Protein AF-A0A1D6G423-F1 (afdb_monomer_lite)

Structure (mmCIF, N/CA/C/O backbone):
data_AF-A0A1D6G423-F1
#
_entry.id   AF-A0A1D6G423-F1
#
loop_
_atom_site.group_PDB
_atom_site.id
_atom_site.type_symbol
_atom_site.label_atom_id
_atom_site.label_alt_id
_atom_site.label_comp_id
_atom_site.label_asym_id
_atom_site.label_entity_id
_atom_site.label_seq_id
_atom_site.pdbx_PDB_ins_code
_atom_site.Cartn_x
_atom_site.Cartn_y
_atom_site.Cartn_z
_atom_site.occupancy
_atom_site.B_iso_or_equiv
_atom_site.auth_seq_id
_atom_site.auth_comp_id
_atom_site.auth_asym_id
_atom_site.auth_atom_id
_atom_site.pdbx_PDB_model_num
ATOM 1 N N . MET A 1 1 ? -40.680 -88.654 9.480 1.00 31.78 1 MET A N 1
ATOM 2 C CA . MET A 1 1 ? -39.206 -88.644 9.411 1.00 31.78 1 MET A CA 1
ATOM 3 C C . MET A 1 1 ? -38.804 -87.641 8.344 1.00 31.78 1 MET A C 1
ATOM 5 O O . MET A 1 1 ? -39.038 -87.938 7.186 1.00 31.78 1 MET A O 1
ATOM 9 N N . TRP A 1 2 ? -38.294 -86.439 8.571 1.00 27.86 2 TRP A N 1
ATOM 10 C CA . TRP A 1 2 ? -38.033 -85.529 9.701 1.00 27.86 2 TRP A CA 1
ATOM 11 C C . TRP A 1 2 ? -37.819 -84.170 8.971 1.00 27.86 2 TRP A C 1
ATOM 13 O O . TRP A 1 2 ? -37.124 -84.180 7.962 1.00 27.86 2 TRP A O 1
ATOM 23 N N . GLY A 1 3 ? -38.377 -83.000 9.284 1.00 31.92 3 GLY A N 1
ATOM 24 C CA . GLY A 1 3 ? -39.240 -82.530 10.365 1.00 31.92 3 GLY A CA 1
ATOM 25 C C . GLY A 1 3 ? -40.258 -81.470 9.880 1.00 31.92 3 GLY A C 1
ATOM 26 O O . GLY A 1 3 ? -40.353 -81.165 8.691 1.00 31.92 3 GLY A O 1
ATOM 27 N N . GLU A 1 4 ? -41.071 -81.009 10.828 1.00 31.30 4 GLU A N 1
ATOM 28 C CA . GLU A 1 4 ? -42.354 -80.282 10.732 1.00 31.30 4 GLU A CA 1
ATOM 29 C C . GLU A 1 4 ? -42.244 -78.847 10.149 1.00 31.30 4 GLU A C 1
ATOM 31 O O . GLU A 1 4 ? -41.230 -78.183 10.326 1.00 31.30 4 GLU A O 1
ATOM 36 N N . ARG A 1 5 ? -43.156 -78.368 9.274 1.00 27.83 5 ARG A N 1
ATOM 37 C CA . ARG A 1 5 ? -44.423 -77.604 9.531 1.00 27.83 5 ARG A CA 1
ATOM 38 C C . ARG A 1 5 ? -44.336 -76.649 10.740 1.00 27.83 5 ARG A C 1
ATOM 40 O O . ARG A 1 5 ? -44.090 -77.116 11.837 1.00 27.83 5 ARG A O 1
ATOM 47 N N . THR A 1 6 ? -44.544 -75.329 10.611 1.00 33.97 6 THR A N 1
ATOM 48 C CA . THR A 1 6 ? -45.849 -74.622 10.462 1.00 33.97 6 THR A CA 1
ATOM 49 C C . THR A 1 6 ? -45.634 -73.154 9.993 1.00 33.97 6 THR A C 1
ATOM 51 O O . THR A 1 6 ? -44.698 -72.498 10.422 1.00 33.97 6 THR A O 1
ATOM 54 N N . HIS A 1 7 ? -46.266 -72.673 8.911 1.00 29.03 7 HIS A N 1
ATOM 55 C CA . HIS A 1 7 ? -47.555 -71.949 8.756 1.00 29.03 7 HIS A CA 1
ATOM 56 C C . HIS A 1 7 ? -47.655 -70.454 9.188 1.00 29.03 7 HIS A C 1
ATOM 58 O O . HIS A 1 7 ? -47.824 -70.148 10.361 1.00 29.03 7 HIS A O 1
ATOM 64 N N . HIS A 1 8 ? -47.780 -69.599 8.146 1.00 27.22 8 HIS A N 1
ATOM 65 C CA . HIS A 1 8 ? -48.557 -68.338 7.990 1.00 27.22 8 HIS A CA 1
ATOM 66 C C . HIS A 1 8 ? -48.065 -67.045 8.696 1.00 27.22 8 HIS A C 1
ATOM 68 O O . HIS A 1 8 ? -47.689 -67.077 9.853 1.00 27.22 8 HIS A O 1
ATOM 74 N N . LYS A 1 9 ? -48.070 -65.839 8.089 1.00 31.70 9 LYS A N 1
ATOM 75 C CA . LYS A 1 9 ? -49.031 -65.199 7.158 1.00 31.70 9 LYS A CA 1
ATOM 76 C C . LYS A 1 9 ? -48.362 -64.210 6.171 1.00 31.70 9 LYS A C 1
ATOM 78 O O . LYS A 1 9 ? -47.394 -63.541 6.509 1.00 31.70 9 LYS A O 1
ATOM 83 N N . HIS A 1 10 ? -48.964 -64.096 4.983 1.00 28.22 10 HIS A N 1
ATOM 84 C CA . HIS A 1 10 ? -48.808 -63.026 3.980 1.00 28.22 10 HIS A CA 1
ATOM 85 C C . HIS A 1 10 ? -49.204 -61.635 4.516 1.00 28.22 10 HIS A C 1
ATOM 87 O O . HIS A 1 10 ? -50.098 -61.577 5.353 1.00 28.22 10 HIS A O 1
ATOM 93 N N . TRP A 1 11 ? -48.659 -60.552 3.937 1.00 25.69 11 TRP A N 1
ATOM 94 C CA . TRP A 1 11 ? -49.413 -59.465 3.270 1.00 25.69 11 TRP A CA 1
ATOM 95 C C . TRP A 1 11 ? -48.480 -58.568 2.420 1.00 25.69 11 TRP A C 1
ATOM 97 O O . TRP A 1 11 ? -47.262 -58.696 2.464 1.00 25.69 11 TRP A O 1
ATOM 107 N N . HIS A 1 12 ? -49.105 -57.762 1.563 1.00 27.41 12 HIS A N 1
ATOM 108 C CA . HIS A 1 12 ? -48.685 -57.281 0.242 1.00 27.41 12 HIS A CA 1
ATOM 109 C C . HIS A 1 12 ? -47.752 -56.047 0.151 1.00 27.41 12 HIS A C 1
ATOM 111 O O . HIS A 1 12 ? -47.779 -55.174 1.005 1.00 27.41 12 HIS A O 1
ATOM 117 N N . GLN A 1 13 ? -47.071 -55.982 -1.009 1.00 28.98 13 GLN A N 1
ATOM 118 C CA . GLN A 1 13 ? -46.762 -54.844 -1.912 1.00 28.98 13 GLN A CA 1
ATOM 119 C C . GLN A 1 13 ? -46.086 -53.552 -1.410 1.00 28.98 13 GLN A C 1
ATOM 121 O O . GLN A 1 13 ? -46.574 -52.849 -0.536 1.00 28.98 13 GLN A O 1
ATOM 126 N N . GLY A 1 14 ? -45.070 -53.134 -2.178 1.00 27.48 14 GLY A N 1
ATOM 127 C CA . GLY A 1 14 ? -44.645 -51.737 -2.300 1.00 27.48 14 GLY A CA 1
ATOM 128 C C . GLY A 1 14 ? -43.370 -51.584 -3.134 1.00 27.48 14 GLY A C 1
ATOM 129 O O . GLY A 1 14 ? -42.290 -51.932 -2.674 1.00 27.48 14 GLY A O 1
ATOM 130 N N . HIS A 1 15 ? -43.497 -51.085 -4.367 1.00 34.25 15 HIS A N 1
ATOM 131 C CA . HIS A 1 15 ? -42.388 -50.694 -5.246 1.00 34.25 15 HIS A CA 1
ATOM 132 C C . HIS A 1 15 ? -41.450 -49.670 -4.576 1.00 34.25 15 HIS A C 1
ATOM 134 O O . HIS A 1 15 ? -41.919 -48.692 -4.001 1.00 34.25 15 HIS A O 1
ATOM 140 N N . GLY A 1 16 ? -40.133 -49.847 -4.738 1.00 27.91 16 GLY A N 1
ATOM 141 C CA . GLY A 1 16 ? -39.103 -48.881 -4.341 1.00 27.91 16 GLY A CA 1
ATOM 142 C C . GLY A 1 16 ? -37.983 -48.817 -5.378 1.00 27.91 16 GLY A C 1
ATOM 143 O O . GLY A 1 16 ? -37.170 -49.729 -5.495 1.00 27.91 16 GLY A O 1
ATOM 144 N N . THR A 1 17 ? -37.999 -47.752 -6.171 1.00 30.42 17 THR A N 1
ATOM 145 C CA . THR A 1 17 ? -37.089 -47.421 -7.270 1.00 30.42 17 THR A CA 1
ATOM 146 C C . THR A 1 17 ? -35.774 -46.789 -6.807 1.00 30.42 17 THR A C 1
ATOM 148 O O . THR A 1 17 ? -35.779 -45.936 -5.929 1.00 30.42 17 THR A O 1
ATOM 151 N N . SER A 1 18 ? -34.706 -47.152 -7.527 1.00 31.86 18 SER A N 1
ATOM 152 C CA . SER A 1 18 ? -33.507 -46.379 -7.906 1.00 31.86 18 SER A CA 1
ATOM 153 C C . SER A 1 18 ? -32.714 -45.630 -6.823 1.00 31.86 18 SER A C 1
ATOM 155 O O . SER A 1 18 ? -33.141 -44.618 -6.276 1.00 31.86 18 SER A O 1
ATOM 157 N N . GLY A 1 19 ? -31.477 -46.095 -6.617 1.00 31.39 19 GLY A N 1
ATOM 158 C CA . GLY A 1 19 ? -30.472 -45.491 -5.746 1.00 31.39 19 GLY A CA 1
ATOM 159 C C . GLY A 1 19 ? -30.063 -44.079 -6.170 1.00 31.39 19 GLY A C 1
ATOM 160 O O . GLY A 1 19 ? -29.889 -43.789 -7.353 1.00 31.39 19 GLY A O 1
ATOM 161 N N . ASN A 1 20 ? -29.904 -43.212 -5.170 1.00 30.97 20 ASN A N 1
ATOM 162 C CA . ASN A 1 20 ? -29.567 -41.804 -5.324 1.00 30.97 20 ASN A CA 1
ATOM 163 C C . ASN A 1 20 ? -28.085 -41.578 -4.979 1.00 30.97 20 ASN A C 1
ATOM 165 O O . ASN A 1 20 ? -27.648 -41.816 -3.852 1.00 30.97 20 ASN A O 1
ATOM 169 N N . SER A 1 21 ? -27.312 -41.124 -5.962 1.00 34.47 21 SER A N 1
ATOM 170 C CA . SER A 1 21 ? -25.911 -40.721 -5.833 1.00 34.47 21 SER A CA 1
ATOM 171 C C . SER A 1 21 ? -25.803 -39.343 -5.168 1.00 34.47 21 SER A C 1
ATOM 173 O O . SER A 1 21 ? -26.249 -38.340 -5.727 1.00 34.47 21 SER A O 1
ATOM 175 N N . ASN A 1 22 ? -25.187 -39.285 -3.985 1.00 34.06 22 ASN A N 1
ATOM 176 C CA . ASN A 1 22 ? -24.943 -38.051 -3.238 1.00 34.06 22 ASN A CA 1
ATOM 177 C C . ASN A 1 22 ? -23.878 -37.179 -3.919 1.00 34.06 22 ASN A C 1
ATOM 179 O O . ASN A 1 22 ? -22.680 -37.405 -3.761 1.00 34.06 22 ASN A O 1
ATOM 183 N N . ASN A 1 23 ? -24.324 -36.143 -4.627 1.00 34.09 23 ASN A N 1
ATOM 184 C CA . ASN A 1 23 ? -23.471 -35.104 -5.192 1.00 34.09 23 ASN A CA 1
ATOM 185 C C . ASN A 1 23 ? -23.471 -33.891 -4.240 1.00 34.09 23 ASN A C 1
ATOM 187 O O . ASN A 1 23 ? -24.423 -33.107 -4.216 1.00 34.09 23 ASN A O 1
ATOM 191 N N . LYS A 1 24 ? -22.431 -33.755 -3.406 1.00 37.56 24 LYS A N 1
ATOM 192 C CA . LYS A 1 24 ? -22.249 -32.589 -2.524 1.00 37.56 24 LYS A CA 1
ATOM 193 C C . LYS A 1 24 ? -21.866 -31.375 -3.378 1.00 37.56 24 LYS A C 1
ATOM 195 O O . LYS A 1 24 ? -20.712 -31.210 -3.762 1.00 37.56 24 LYS A O 1
ATOM 200 N N . LYS A 1 25 ? -22.849 -30.526 -3.689 1.00 35.12 25 LYS A N 1
ATOM 201 C CA . LYS A 1 25 ? -22.632 -29.210 -4.302 1.00 35.12 25 LYS A CA 1
ATOM 202 C C . LYS A 1 25 ? -21.921 -28.300 -3.297 1.00 35.12 25 LYS A C 1
ATOM 204 O O . LYS A 1 25 ? -22.495 -27.946 -2.273 1.00 35.12 25 LYS A O 1
ATOM 209 N N . HIS A 1 26 ? -20.686 -27.918 -3.609 1.00 41.00 26 HIS A N 1
ATOM 210 C CA . HIS A 1 26 ? -20.011 -26.797 -2.963 1.00 41.00 26 HIS A CA 1
ATOM 211 C C . HIS A 1 26 ? -20.799 -25.509 -3.244 1.00 41.00 26 HIS A C 1
ATOM 213 O O . HIS A 1 26 ? -20.988 -25.141 -4.406 1.00 41.00 26 HIS A O 1
ATOM 219 N N . ASP A 1 27 ? -21.272 -24.850 -2.186 1.00 41.97 27 ASP A N 1
ATOM 220 C CA . ASP A 1 27 ? -21.965 -23.561 -2.248 1.00 41.97 27 ASP A CA 1
ATOM 221 C C . ASP A 1 27 ? -20.959 -22.468 -2.648 1.00 41.97 27 ASP A C 1
ATOM 223 O O . ASP A 1 27 ? -20.272 -21.875 -1.816 1.00 41.97 27 ASP A O 1
ATOM 227 N N . LYS A 1 28 ? -20.804 -22.247 -3.959 1.00 45.53 28 LYS A N 1
ATOM 228 C CA . LYS A 1 28 ? -20.055 -21.116 -4.516 1.00 45.53 28 LYS A CA 1
ATOM 229 C C . LYS A 1 28 ? -20.897 -19.853 -4.340 1.00 45.53 28 LYS A C 1
ATOM 231 O O . LYS A 1 28 ? -21.520 -19.386 -5.293 1.00 45.53 28 LYS A O 1
ATOM 236 N N . ARG A 1 29 ? -20.937 -19.302 -3.125 1.00 52.12 29 ARG A N 1
ATOM 237 C CA . ARG A 1 29 ? -21.505 -17.969 -2.896 1.00 52.12 29 ARG A CA 1
ATOM 238 C C . ARG A 1 29 ? -20.674 -16.961 -3.682 1.00 52.12 29 ARG A C 1
ATOM 240 O O . ARG A 1 29 ? -19.534 -16.677 -3.324 1.00 52.12 29 ARG A O 1
ATOM 247 N N . GLN A 1 30 ? -21.228 -16.478 -4.791 1.00 44.34 30 GLN A N 1
ATOM 248 C CA . GLN A 1 30 ? -20.638 -15.376 -5.538 1.00 44.34 30 GLN A CA 1
ATOM 249 C C . GLN A 1 30 ? -20.577 -14.137 -4.630 1.00 44.34 30 GLN A C 1
ATOM 251 O O . GLN A 1 30 ? -21.520 -13.914 -3.861 1.00 44.34 30 GLN A O 1
ATOM 256 N N . PRO A 1 31 ? -19.490 -13.348 -4.679 1.00 48.94 31 PRO A N 1
ATOM 257 C CA . PRO A 1 31 ? -19.409 -12.106 -3.924 1.00 48.94 31 PRO A CA 1
ATOM 258 C C . PRO A 1 31 ? -20.568 -11.193 -4.338 1.00 48.94 31 PRO A C 1
ATOM 260 O O . PRO A 1 31 ? -20.800 -10.959 -5.525 1.00 48.94 31 PRO A O 1
ATOM 263 N N . LYS A 1 32 ? -21.342 -10.724 -3.354 1.00 56.81 32 LYS A N 1
ATOM 264 C CA . LYS A 1 32 ? -22.426 -9.769 -3.598 1.00 56.81 32 LYS A CA 1
ATOM 265 C C . LYS A 1 32 ? -21.800 -8.438 -4.009 1.00 56.81 32 LYS A C 1
ATOM 267 O O . LYS A 1 32 ? -21.015 -7.878 -3.254 1.00 56.81 32 LYS A O 1
ATOM 272 N N . PHE A 1 33 ? -22.150 -7.959 -5.198 1.00 63.31 33 PHE A N 1
ATOM 273 C CA . PHE A 1 33 ? -21.792 -6.623 -5.666 1.00 63.31 33 PHE A CA 1
ATOM 274 C C . PHE A 1 33 ? -22.390 -5.566 -4.725 1.00 63.31 33 PHE A C 1
ATOM 276 O O . PHE A 1 33 ? -23.580 -5.634 -4.408 1.00 63.31 33 PHE A O 1
ATOM 283 N N . ILE A 1 34 ? -21.571 -4.616 -4.275 1.00 67.88 34 ILE A N 1
ATOM 284 C CA . ILE A 1 34 ? -22.000 -3.482 -3.450 1.00 67.88 34 ILE A CA 1
ATOM 285 C C . ILE A 1 34 ? -22.100 -2.265 -4.385 1.00 67.88 34 ILE A C 1
ATOM 287 O O . ILE A 1 34 ? -21.088 -1.917 -4.989 1.00 67.88 34 ILE A O 1
ATOM 291 N N . PRO A 1 35 ? -23.288 -1.659 -4.573 1.00 69.38 35 PRO A N 1
ATOM 292 C CA . PRO A 1 35 ? -23.452 -0.498 -5.448 1.00 69.38 35 PRO A CA 1
ATOM 293 C C . PRO A 1 35 ? -22.857 0.785 -4.841 1.00 69.38 35 PRO A C 1
ATOM 295 O O . PRO A 1 35 ? -22.879 0.964 -3.622 1.00 69.38 35 PRO A O 1
ATOM 298 N N . ASP A 1 36 ? -22.386 1.693 -5.703 1.00 69.31 36 ASP A N 1
ATOM 299 C CA . ASP A 1 36 ? -21.921 3.032 -5.315 1.00 69.31 36 ASP A CA 1
ATOM 300 C C . ASP A 1 36 ? -23.115 3.915 -4.919 1.00 69.31 36 ASP A C 1
ATOM 302 O O . ASP A 1 36 ? -23.870 4.380 -5.773 1.00 69.31 36 ASP A O 1
ATOM 306 N N . ASN A 1 37 ? -23.283 4.149 -3.615 1.00 80.19 37 ASN A N 1
ATOM 307 C CA . ASN A 1 37 ? -24.436 4.865 -3.053 1.00 80.19 37 ASN A CA 1
ATOM 308 C C . ASN A 1 37 ? -24.089 6.232 -2.429 1.00 80.19 37 ASN A C 1
ATOM 310 O O . ASN A 1 37 ? -24.960 6.839 -1.811 1.00 80.19 37 ASN A O 1
ATOM 314 N N . TYR A 1 38 ? -22.847 6.715 -2.562 1.00 82.25 38 TYR A N 1
ATOM 315 C CA . TYR A 1 38 ? -22.355 7.892 -1.831 1.00 82.25 38 TYR A CA 1
ATOM 316 C C . TYR A 1 38 ? -21.770 8.957 -2.763 1.00 82.25 38 TYR A C 1
ATOM 318 O O . TYR A 1 38 ? -21.079 8.647 -3.733 1.00 82.25 38 TYR A O 1
ATOM 326 N N . SER A 1 39 ? -22.032 10.223 -2.444 1.00 84.50 39 SER A N 1
ATOM 327 C CA . SER A 1 39 ? -21.659 11.410 -3.221 1.00 84.50 39 SER A CA 1
ATOM 328 C C . SER A 1 39 ? -20.600 12.293 -2.545 1.00 84.50 39 SER A C 1
ATOM 330 O O . SER A 1 39 ? -20.062 13.207 -3.175 1.00 84.50 39 SER A O 1
ATOM 332 N N . SER A 1 40 ? -20.252 12.011 -1.283 1.00 83.12 40 SER A N 1
ATOM 333 C CA . SER A 1 40 ? -19.210 12.719 -0.531 1.00 83.12 40 SER A CA 1
ATOM 334 C C . SER A 1 40 ? -18.443 11.802 0.433 1.00 83.12 40 SER A C 1
ATOM 336 O O . SER A 1 40 ? -18.904 10.722 0.798 1.00 83.12 40 SER A O 1
ATOM 338 N N . VAL A 1 41 ? -17.259 12.247 0.870 1.00 78.25 41 VAL A N 1
ATOM 339 C CA . VAL A 1 41 ? -16.451 11.567 1.906 1.00 78.25 41 VAL A CA 1
ATOM 340 C C . VAL A 1 41 ? -17.199 11.481 3.241 1.00 78.25 41 VAL A C 1
ATOM 342 O O . VAL A 1 41 ? -17.109 10.469 3.936 1.00 78.25 41 VAL A O 1
ATOM 345 N N . ASP A 1 42 ? -17.973 12.510 3.578 1.00 81.75 42 ASP A N 1
ATOM 346 C CA . ASP A 1 42 ? -18.738 12.564 4.827 1.00 81.75 42 ASP A CA 1
ATOM 347 C C . ASP A 1 42 ? -19.875 11.531 4.836 1.00 81.75 42 ASP A C 1
ATOM 349 O O . ASP A 1 42 ? -20.130 10.890 5.858 1.00 81.75 42 ASP A O 1
ATOM 353 N N . GLU A 1 43 ? -20.515 11.309 3.683 1.00 84.19 43 GLU A N 1
ATOM 354 C CA . GLU A 1 43 ? -21.514 10.249 3.506 1.00 84.19 43 GLU A CA 1
ATOM 355 C C . GLU A 1 43 ? -20.898 8.856 3.673 1.00 84.19 43 GLU A C 1
ATOM 357 O O . GLU A 1 43 ? -21.452 8.034 4.399 1.00 84.19 43 GLU A O 1
ATOM 362 N N . VAL A 1 44 ? -19.725 8.605 3.075 1.00 81.62 44 VAL A N 1
ATOM 363 C CA . VAL A 1 44 ? -19.002 7.330 3.250 1.00 81.62 44 VAL A CA 1
ATOM 364 C C . VAL A 1 44 ? -18.646 7.108 4.719 1.00 81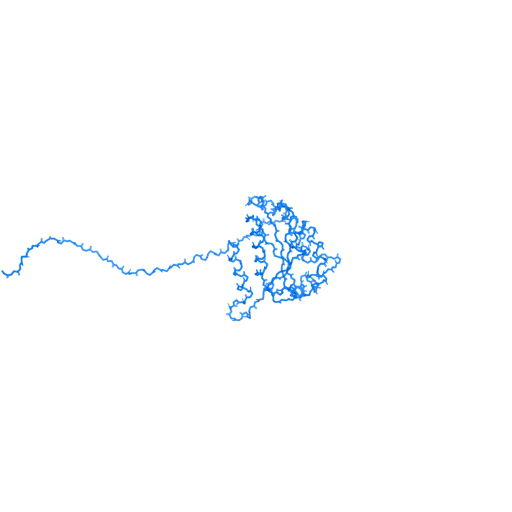.62 44 VAL A C 1
ATOM 366 O O . VAL A 1 44 ? -18.861 6.023 5.253 1.00 81.62 44 VAL A O 1
ATOM 369 N N . THR A 1 45 ? -18.146 8.147 5.388 1.00 78.06 45 THR A N 1
ATOM 370 C CA . THR A 1 45 ? -17.785 8.089 6.810 1.00 78.06 45 THR A CA 1
ATOM 371 C C . THR A 1 45 ? -19.020 7.776 7.658 1.00 78.06 45 THR A C 1
ATOM 373 O O . THR A 1 45 ? -19.002 6.889 8.504 1.00 78.06 45 THR A O 1
ATOM 376 N N . THR A 1 46 ? -20.144 8.440 7.406 1.00 81.38 46 THR A N 1
ATOM 377 C CA . THR A 1 46 ? -21.378 8.191 8.163 1.00 81.38 46 THR A CA 1
ATOM 378 C C . THR A 1 46 ? -21.883 6.764 7.945 1.00 81.38 46 THR A C 1
ATOM 380 O O . THR A 1 46 ? -22.188 6.069 8.912 1.00 81.38 46 THR A O 1
ATOM 383 N N . ALA A 1 47 ? -21.873 6.280 6.704 1.00 83.38 47 ALA A N 1
ATOM 384 C CA . ALA A 1 47 ? -22.324 4.933 6.382 1.00 83.38 47 ALA A CA 1
ATOM 385 C C . ALA A 1 47 ? -21.446 3.826 6.987 1.00 83.38 47 ALA A C 1
ATOM 387 O O . ALA A 1 47 ? -21.972 2.811 7.440 1.00 83.38 47 ALA A O 1
ATOM 388 N N . LEU A 1 48 ? -20.120 4.011 7.034 1.00 77.69 48 LEU A N 1
ATOM 389 C CA . LEU A 1 48 ? -19.216 3.068 7.706 1.00 77.69 48 LEU A CA 1
ATOM 390 C C . LEU A 1 48 ? -19.541 2.961 9.201 1.00 77.69 48 LEU A C 1
ATOM 392 O O . LEU A 1 48 ? -19.621 1.855 9.736 1.00 77.69 48 LEU A O 1
ATOM 396 N N . ARG A 1 49 ? -19.812 4.099 9.853 1.00 77.12 49 ARG A N 1
ATOM 397 C CA . ARG A 1 49 ? -20.224 4.136 11.262 1.00 77.12 49 ARG A CA 1
ATOM 398 C C . ARG A 1 49 ? -21.563 3.426 11.479 1.00 77.12 49 ARG A C 1
ATOM 400 O O . ARG A 1 49 ? -21.679 2.615 12.389 1.00 77.12 49 ARG A O 1
ATOM 407 N N . GLU A 1 50 ? -22.558 3.695 10.634 1.00 80.31 50 GLU A N 1
ATOM 408 C CA . GLU A 1 50 ? -23.879 3.049 10.701 1.00 80.31 50 GLU A CA 1
ATOM 409 C C . GLU A 1 50 ? -23.824 1.537 10.439 1.00 80.31 50 GLU A C 1
ATOM 411 O O . GLU A 1 50 ? -24.622 0.783 10.995 1.00 80.31 50 GLU A O 1
ATOM 416 N N . ALA A 1 51 ? -22.864 1.074 9.633 1.00 77.19 51 ALA A N 1
ATOM 417 C CA . ALA A 1 51 ? -22.617 -0.346 9.385 1.00 77.19 51 ALA A CA 1
ATOM 418 C C . ALA A 1 51 ? -21.943 -1.072 10.568 1.00 77.19 51 ALA A C 1
ATOM 420 O O . ALA A 1 51 ? -21.694 -2.276 10.477 1.00 77.19 51 ALA A O 1
ATOM 421 N N . GLY A 1 52 ? -21.663 -0.368 11.669 1.00 65.94 52 GLY A N 1
ATOM 422 C CA . GLY A 1 52 ? -21.050 -0.933 12.868 1.00 65.94 52 GLY A CA 1
ATOM 423 C C . GLY A 1 52 ? -19.525 -0.986 12.818 1.00 65.94 52 GLY A C 1
ATOM 424 O O . GLY A 1 52 ? -18.925 -1.709 13.613 1.00 65.94 52 GLY A O 1
ATOM 425 N N . LEU A 1 53 ? -18.880 -0.231 11.917 1.00 73.19 53 LEU A N 1
ATOM 426 C CA . LEU A 1 53 ? -17.448 0.043 12.029 1.00 73.19 53 LEU A CA 1
ATOM 427 C C . LEU A 1 53 ? -17.254 1.057 13.166 1.00 73.19 53 LEU A C 1
ATOM 429 O O . LEU A 1 53 ? -17.154 2.261 12.945 1.00 73.19 53 LEU A O 1
ATOM 433 N N . GLU A 1 54 ? -17.320 0.572 14.402 1.00 66.81 54 GLU A N 1
ATOM 434 C CA . GLU A 1 54 ? -17.189 1.410 15.598 1.00 66.81 54 GLU A CA 1
ATOM 435 C C . GLU A 1 54 ? -15.723 1.608 16.002 1.00 66.81 54 GLU A C 1
ATOM 437 O O . GLU A 1 54 ? -15.386 2.665 16.533 1.00 66.81 54 GLU A O 1
ATOM 442 N N . SER A 1 55 ? -14.875 0.615 15.717 1.00 73.38 55 SER A N 1
ATOM 443 C CA . SER A 1 55 ? -13.461 0.551 16.100 1.00 73.38 55 SER A CA 1
ATOM 444 C C . SER A 1 55 ? -12.714 -0.420 15.176 1.00 73.38 55 SER A C 1
ATOM 446 O O . SER A 1 55 ? -13.146 -1.569 15.009 1.00 73.38 55 SER A O 1
ATOM 448 N N . SER A 1 56 ? -11.633 0.016 14.539 1.00 84.69 56 SER A N 1
ATOM 449 C CA . SER A 1 56 ? -10.787 -0.825 13.687 1.00 84.69 56 SER A CA 1
ATOM 450 C C . SER A 1 56 ? -9.334 -0.374 13.759 1.00 84.69 56 SER A C 1
ATOM 452 O O . SER A 1 56 ? -9.050 0.741 14.170 1.00 84.69 56 SER A O 1
ATOM 454 N N . ASN A 1 57 ? -8.417 -1.224 13.311 1.00 92.19 57 ASN A N 1
ATOM 455 C CA . ASN A 1 57 ? -7.037 -0.826 13.055 1.00 92.19 57 ASN A CA 1
ATOM 456 C C . ASN A 1 57 ? -6.754 -0.885 11.551 1.00 92.19 57 ASN A C 1
ATOM 458 O O . ASN A 1 57 ? -7.258 -1.762 10.838 1.00 92.19 57 ASN A O 1
ATOM 462 N N . LEU A 1 58 ? -5.935 0.026 11.044 1.00 95.25 58 LEU A N 1
ATOM 463 C CA . LEU A 1 58 ? -5.620 0.112 9.622 1.00 95.25 58 LEU A CA 1
ATOM 464 C C . LEU A 1 58 ? -4.212 -0.401 9.324 1.00 95.25 58 LEU A C 1
ATOM 466 O O . LEU A 1 58 ? -3.235 -0.026 9.961 1.00 95.25 58 LEU A O 1
ATOM 470 N N . ILE A 1 59 ? -4.092 -1.211 8.273 1.00 97.69 59 ILE A N 1
ATOM 471 C CA . ILE A 1 59 ? -2.806 -1.626 7.701 1.00 97.69 59 ILE A CA 1
ATOM 472 C C . ILE A 1 59 ? -2.739 -1.088 6.280 1.00 97.69 59 ILE A C 1
ATOM 474 O O . ILE A 1 59 ? -3.690 -1.248 5.514 1.00 97.69 59 ILE A O 1
ATOM 478 N N . LEU A 1 60 ? -1.615 -0.484 5.898 1.00 98.31 60 LEU A N 1
ATOM 479 C CA . LEU A 1 60 ? -1.425 0.051 4.554 1.00 98.31 60 LEU A CA 1
ATOM 480 C C . LEU A 1 60 ? -0.317 -0.692 3.808 1.00 98.31 60 LEU A C 1
ATOM 482 O O . LEU A 1 60 ? 0.817 -0.786 4.276 1.00 98.31 60 LEU A O 1
ATOM 486 N N . GLY A 1 61 ? -0.631 -1.167 2.607 1.00 98.56 61 GLY A N 1
ATOM 487 C CA . GLY A 1 61 ? 0.342 -1.702 1.663 1.00 98.56 61 GLY A CA 1
ATOM 488 C C . GLY A 1 61 ? 0.416 -0.869 0.391 1.00 98.56 61 GLY A C 1
ATOM 489 O O . GLY A 1 61 ? -0.614 -0.517 -0.187 1.00 98.56 61 GLY A O 1
ATOM 490 N N . ILE A 1 62 ? 1.635 -0.566 -0.050 1.00 98.62 62 ILE A N 1
ATOM 491 C CA . ILE A 1 62 ? 1.897 0.227 -1.252 1.00 98.62 62 ILE A CA 1
ATOM 492 C C . ILE A 1 62 ? 2.716 -0.594 -2.247 1.00 98.62 62 ILE A C 1
ATOM 494 O O . ILE A 1 62 ? 3.799 -1.090 -1.937 1.00 98.62 62 ILE A O 1
ATOM 498 N N . ASP A 1 63 ? 2.167 -0.716 -3.449 1.00 98.19 63 ASP A N 1
ATOM 499 C CA . ASP A 1 63 ? 2.802 -1.337 -4.604 1.00 98.19 63 ASP A CA 1
ATOM 500 C C . ASP A 1 63 ? 3.950 -0.458 -5.121 1.00 98.19 63 ASP A C 1
ATOM 502 O O . ASP A 1 63 ? 3.734 0.712 -5.422 1.00 98.19 63 ASP A O 1
ATOM 506 N N . PHE A 1 64 ? 5.155 -1.020 -5.226 1.00 98.31 64 PHE A N 1
ATOM 507 C CA . PHE A 1 64 ? 6.350 -0.401 -5.810 1.00 98.31 64 PHE A CA 1
ATOM 508 C C . PHE A 1 64 ? 6.887 -1.203 -7.005 1.00 98.31 64 PHE A C 1
ATOM 510 O O . PHE A 1 64 ? 8.090 -1.238 -7.279 1.00 98.31 64 PHE A O 1
ATOM 517 N N . THR A 1 65 ? 5.996 -1.854 -7.746 1.00 97.56 65 THR A N 1
ATOM 518 C CA . THR A 1 65 ? 6.336 -2.560 -8.979 1.00 97.56 65 THR A CA 1
ATOM 519 C C . THR A 1 65 ? 6.582 -1.591 -10.130 1.00 97.56 65 THR A C 1
ATOM 521 O O . THR A 1 65 ? 6.133 -0.440 -10.159 1.00 97.56 65 THR A O 1
ATOM 524 N N . LYS A 1 66 ? 7.326 -2.068 -11.123 1.00 96.69 66 LYS A N 1
ATOM 525 C CA . LYS A 1 66 ? 7.790 -1.304 -12.275 1.00 96.69 66 LYS A CA 1
ATOM 526 C C . LYS A 1 66 ? 6.655 -0.870 -13.195 1.00 96.69 66 LYS A C 1
ATOM 528 O O . LYS A 1 66 ? 6.816 0.121 -13.903 1.00 96.69 66 LYS A O 1
ATOM 533 N N . SER A 1 67 ? 5.500 -1.540 -13.167 1.00 95.62 67 SER A N 1
ATOM 534 C CA . SER A 1 67 ? 4.342 -1.146 -13.979 1.00 95.62 67 SER A CA 1
ATOM 535 C C . SER A 1 67 ? 3.882 0.281 -13.728 1.00 95.62 67 SER A C 1
ATOM 537 O O . SER A 1 67 ? 3.489 0.981 -14.667 1.00 95.62 67 SER A O 1
ATOM 539 N N . ASN A 1 68 ? 4.107 0.783 -12.516 1.00 97.44 68 ASN A N 1
ATOM 540 C CA . ASN A 1 68 ? 3.882 2.174 -12.153 1.00 97.44 68 ASN A CA 1
ATOM 541 C C . ASN A 1 68 ? 4.614 3.187 -13.050 1.00 97.44 68 ASN A C 1
ATOM 543 O O . ASN A 1 68 ? 4.146 4.321 -13.177 1.00 97.44 68 ASN A O 1
ATOM 547 N N . GLU A 1 69 ? 5.716 2.814 -13.711 1.00 96.44 69 GLU A N 1
ATOM 548 C CA . GLU A 1 69 ? 6.424 3.680 -14.661 1.00 96.44 69 GLU A CA 1
ATOM 549 C C . GLU A 1 69 ? 5.587 4.005 -15.907 1.00 96.44 69 GLU A C 1
ATOM 551 O O . GLU A 1 69 ? 5.694 5.111 -16.445 1.00 96.44 69 GLU A O 1
ATOM 556 N N . TRP A 1 70 ? 4.735 3.078 -16.364 1.00 94.31 70 TRP A N 1
ATOM 557 C CA . TRP A 1 70 ? 3.958 3.231 -17.599 1.00 94.31 70 TRP A CA 1
ATOM 558 C C . TRP A 1 70 ? 2.442 3.294 -17.393 1.00 94.31 70 TRP A C 1
ATOM 560 O O . TRP A 1 70 ? 1.750 3.839 -18.256 1.00 94.31 70 TRP A O 1
ATOM 570 N N . SER A 1 71 ? 1.907 2.818 -16.267 1.00 94.81 71 SER A N 1
ATOM 571 C CA . SER A 1 71 ? 0.464 2.841 -15.970 1.00 94.81 71 SER A CA 1
ATOM 572 C C . SER A 1 71 ? -0.115 4.266 -15.916 1.00 94.81 71 SER A C 1
ATOM 574 O O . SER A 1 71 ? -1.281 4.492 -16.238 1.00 94.81 71 SER A O 1
ATOM 576 N N . GLY A 1 72 ? 0.723 5.277 -15.656 1.00 94.31 72 GLY A N 1
ATOM 577 C CA . GLY A 1 72 ? 0.364 6.699 -15.742 1.00 94.31 72 GLY A CA 1
ATOM 578 C C . GLY A 1 72 ? 0.254 7.277 -17.161 1.00 94.31 72 GLY A C 1
ATOM 579 O O . GLY A 1 72 ? 0.022 8.482 -17.318 1.00 94.31 72 GLY A O 1
ATOM 580 N N . ARG A 1 73 ? 0.402 6.463 -18.220 1.00 93.62 73 ARG A N 1
ATOM 581 C CA . ARG A 1 73 ? 0.365 6.906 -19.630 1.00 93.62 73 ARG A CA 1
ATOM 582 C C . ARG A 1 73 ? -0.855 7.763 -19.964 1.00 93.62 73 ARG A C 1
ATOM 584 O O . ARG A 1 73 ? -0.703 8.769 -20.656 1.00 93.62 73 ARG A O 1
ATOM 591 N N . HIS A 1 74 ? -2.029 7.370 -19.477 1.00 93.56 74 HIS A N 1
ATOM 592 C CA . HIS A 1 74 ? -3.299 8.040 -19.772 1.00 93.56 74 HIS A CA 1
ATOM 593 C C . HIS A 1 74 ? -3.827 8.870 -18.595 1.00 93.56 74 HIS A C 1
ATOM 595 O O . HIS A 1 74 ? -4.393 9.936 -18.815 1.00 93.56 74 HIS A O 1
ATOM 601 N N . SER A 1 75 ? -3.605 8.421 -17.359 1.00 93.56 75 SER A N 1
ATOM 602 C CA . SER A 1 75 ? -4.159 9.031 -16.143 1.00 93.56 75 SER A CA 1
ATOM 603 C C . SER A 1 75 ? -3.249 10.083 -15.505 1.00 93.56 75 SER A C 1
ATOM 605 O O . SER A 1 75 ? -3.730 10.962 -14.795 1.00 93.56 75 SER A O 1
ATOM 607 N N . PHE A 1 76 ? -1.940 10.037 -15.769 1.00 95.12 76 PHE A N 1
ATOM 608 C CA . PHE A 1 76 ? -0.961 10.870 -15.070 1.00 95.12 76 PHE A CA 1
ATOM 609 C C . PHE A 1 76 ? 0.072 11.502 -16.010 1.00 95.12 76 PHE A C 1
ATOM 611 O O . PHE A 1 76 ? 1.260 11.608 -15.713 1.00 95.12 76 PHE A O 1
ATOM 618 N N . ARG A 1 77 ? -0.396 11.964 -17.179 1.00 95.00 77 ARG A N 1
ATOM 619 C CA . ARG A 1 77 ? 0.402 12.732 -18.157 1.00 95.00 77 ARG A CA 1
ATOM 620 C C . ARG A 1 77 ? 1.709 12.031 -18.555 1.00 95.00 77 ARG A C 1
ATOM 622 O O . ARG A 1 77 ? 2.732 12.692 -18.726 1.00 95.00 77 ARG A O 1
ATOM 629 N N . ARG A 1 78 ? 1.672 10.701 -18.711 1.00 94.31 78 ARG A N 1
ATOM 630 C CA . ARG A 1 78 ? 2.834 9.865 -19.070 1.00 94.31 78 ARG A CA 1
ATOM 631 C C . ARG A 1 78 ? 3.978 9.903 -18.054 1.00 94.31 78 ARG A C 1
ATOM 633 O O . ARG A 1 78 ? 5.108 9.583 -18.409 1.00 94.31 78 ARG A O 1
ATOM 640 N N . LYS A 1 79 ? 3.698 10.303 -16.816 1.00 95.75 79 LYS A N 1
ATOM 641 C CA . LYS A 1 79 ? 4.637 10.203 -15.700 1.00 95.75 79 LYS A CA 1
ATOM 642 C C . LYS A 1 79 ? 4.425 8.884 -14.965 1.00 95.75 79 LYS A C 1
ATOM 644 O O . LYS A 1 79 ? 3.321 8.342 -14.984 1.00 95.75 79 LYS A O 1
ATOM 649 N N . SER A 1 80 ? 5.470 8.435 -14.273 1.00 97.38 80 SER A N 1
ATOM 650 C CA . SER A 1 80 ? 5.346 7.369 -13.280 1.00 97.38 80 SER A CA 1
ATOM 651 C C . SER A 1 80 ? 4.300 7.746 -12.230 1.00 97.38 80 SER A C 1
ATOM 653 O O . SER A 1 80 ? 4.259 8.898 -11.785 1.00 97.38 80 SER A O 1
ATOM 655 N N . LEU A 1 81 ? 3.488 6.776 -11.810 1.00 97.94 81 LEU A N 1
ATOM 656 C CA . LEU A 1 81 ? 2.503 6.951 -10.742 1.00 97.94 81 LEU A CA 1
ATOM 657 C C . LEU A 1 81 ? 3.156 7.278 -9.385 1.00 97.94 81 LEU A C 1
ATOM 659 O O . LEU A 1 81 ? 2.494 7.865 -8.538 1.00 97.94 81 LEU A O 1
ATOM 663 N N . HIS A 1 82 ? 4.456 7.007 -9.212 1.00 98.19 82 HIS A N 1
ATOM 664 C CA . HIS A 1 82 ? 5.239 7.395 -8.030 1.00 98.19 82 HIS A CA 1
ATOM 665 C C . HIS A 1 82 ? 6.029 8.702 -8.194 1.00 98.19 82 HIS A C 1
ATOM 66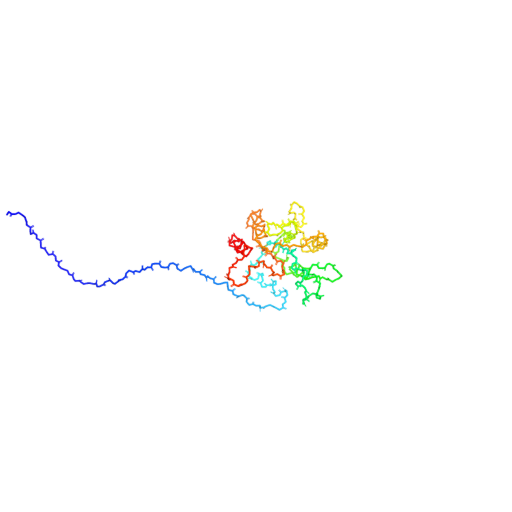7 O O . HIS A 1 82 ? 6.824 9.052 -7.325 1.00 98.19 82 HIS A O 1
ATOM 673 N N . ALA A 1 83 ? 5.874 9.447 -9.294 1.00 97.69 83 ALA A N 1
ATOM 674 C CA . ALA A 1 83 ? 6.716 10.619 -9.539 1.00 97.69 83 ALA A CA 1
ATOM 675 C C . ALA A 1 83 ? 6.535 11.699 -8.450 1.00 97.69 83 ALA A C 1
ATOM 677 O O . ALA A 1 83 ? 5.523 12.402 -8.435 1.00 97.69 83 ALA A O 1
ATOM 678 N N . ILE A 1 84 ? 7.542 11.876 -7.587 1.00 96.38 84 ILE A N 1
ATOM 679 C CA . ILE A 1 84 ? 7.574 12.929 -6.562 1.00 96.38 84 ILE A CA 1
ATOM 680 C C . ILE A 1 84 ? 7.885 14.267 -7.234 1.00 96.38 84 ILE A C 1
ATOM 682 O O . ILE A 1 84 ? 8.950 14.460 -7.817 1.00 96.38 84 ILE A O 1
ATOM 686 N N . ASN A 1 85 ? 6.927 15.190 -7.204 1.00 90.38 85 ASN A N 1
ATOM 687 C CA . ASN A 1 85 ? 7.054 16.519 -7.796 1.00 90.38 85 ASN A CA 1
ATOM 688 C C . ASN A 1 85 ? 6.198 17.539 -7.016 1.00 90.38 85 ASN A C 1
ATOM 690 O O . ASN A 1 85 ? 5.693 17.228 -5.944 1.00 90.38 85 ASN A O 1
ATOM 694 N N . GLY A 1 86 ? 6.030 18.763 -7.533 1.00 88.81 86 GLY A N 1
ATOM 695 C CA . GLY A 1 86 ? 5.242 19.809 -6.859 1.00 88.81 86 GLY A CA 1
ATOM 696 C C . GLY A 1 86 ? 3.730 19.546 -6.773 1.00 88.81 86 GLY A C 1
ATOM 697 O O . GLY A 1 86 ? 3.036 20.240 -6.039 1.00 88.81 86 GLY A O 1
ATOM 698 N N . THR A 1 87 ? 3.207 18.563 -7.511 1.00 92.44 87 THR A N 1
ATOM 699 C CA . THR A 1 87 ? 1.803 18.129 -7.462 1.00 92.44 87 THR A CA 1
ATOM 700 C C . THR A 1 87 ? 1.703 16.686 -6.958 1.00 92.44 87 THR A C 1
ATOM 702 O O . THR A 1 87 ? 2.479 15.854 -7.437 1.00 92.44 87 THR A O 1
ATOM 705 N N . PRO A 1 88 ? 0.747 16.365 -6.061 1.00 97.25 88 PRO A N 1
ATOM 706 C CA . PRO A 1 88 ? 0.572 15.009 -5.550 1.00 97.25 88 PRO A CA 1
ATOM 707 C C . PRO A 1 88 ? 0.330 13.990 -6.667 1.00 97.25 88 PRO A C 1
ATOM 709 O O . PRO A 1 88 ? -0.558 14.173 -7.506 1.00 97.25 88 PRO A O 1
ATOM 712 N N . ASN A 1 89 ? 1.096 12.903 -6.665 1.00 98.31 89 ASN A N 1
ATOM 713 C CA . ASN A 1 89 ? 0.855 11.755 -7.531 1.00 98.31 89 ASN A CA 1
ATOM 714 C C . ASN A 1 89 ? -0.350 10.913 -7.052 1.00 9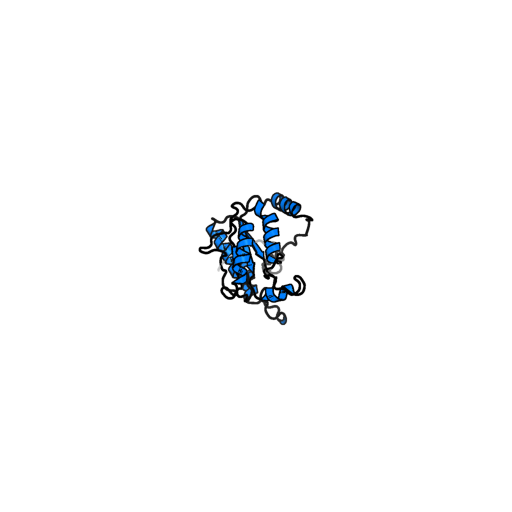8.31 89 ASN A C 1
ATOM 716 O O . ASN A 1 89 ? -0.865 11.151 -5.957 1.00 98.31 89 ASN A O 1
ATOM 720 N N . PRO A 1 90 ? -0.843 9.949 -7.853 1.00 98.00 90 PRO A N 1
ATOM 721 C CA . PRO A 1 90 ? -2.035 9.175 -7.498 1.00 98.00 90 PRO A CA 1
ATOM 722 C C . PRO A 1 90 ? -1.942 8.422 -6.164 1.00 98.00 90 PRO A C 1
ATOM 724 O O . PRO A 1 90 ? -2.929 8.391 -5.434 1.00 98.00 90 PRO A O 1
ATOM 727 N N . TYR A 1 91 ? -0.769 7.901 -5.789 1.00 98.50 91 TYR A N 1
ATOM 728 C CA . TYR A 1 91 ? -0.571 7.279 -4.474 1.00 98.50 91 TYR A CA 1
ATOM 729 C C . TYR A 1 91 ? -0.680 8.308 -3.344 1.00 98.50 91 TYR A C 1
ATOM 731 O O . TYR A 1 91 ? -1.377 8.067 -2.366 1.00 98.50 91 TYR A O 1
ATOM 739 N N . GLU A 1 92 ? -0.067 9.489 -3.483 1.00 98.56 92 GLU A N 1
ATOM 740 C CA . GLU A 1 92 ? -0.186 10.570 -2.489 1.00 98.56 92 GLU A CA 1
ATOM 741 C C . GLU A 1 92 ? -1.638 11.036 -2.319 1.00 98.56 92 GLU A C 1
ATOM 743 O O . GLU A 1 92 ? -2.083 11.306 -1.201 1.00 98.56 92 GLU A O 1
ATOM 748 N N . GLN A 1 93 ? -2.382 11.120 -3.426 1.00 97.88 93 GLN A N 1
ATOM 749 C CA . GLN A 1 93 ? -3.804 11.462 -3.415 1.00 97.88 93 GLN A CA 1
ATOM 750 C C . GLN A 1 93 ? -4.620 10.385 -2.697 1.00 97.88 93 GLN A C 1
ATOM 752 O O . GLN A 1 93 ? -5.418 10.726 -1.826 1.00 97.88 93 GLN A O 1
ATOM 757 N N . ALA A 1 94 ? -4.383 9.107 -3.008 1.00 97.50 94 ALA A N 1
ATOM 758 C CA . ALA A 1 94 ? -5.050 7.982 -2.362 1.00 97.50 94 ALA A CA 1
ATOM 759 C C . ALA A 1 94 ? -4.773 7.953 -0.853 1.00 97.50 94 ALA A C 1
ATOM 761 O O . ALA A 1 94 ? -5.724 7.982 -0.080 1.00 97.50 94 ALA A O 1
ATOM 762 N N . ILE A 1 95 ? -3.504 8.016 -0.427 1.00 97.81 95 ILE A N 1
ATOM 763 C CA . ILE A 1 95 ? -3.103 8.085 0.994 1.00 97.81 95 ILE A CA 1
ATOM 764 C C . ILE A 1 95 ? -3.841 9.229 1.703 1.00 97.81 95 ILE A C 1
ATOM 766 O O . ILE A 1 95 ? -4.400 9.042 2.780 1.00 97.81 95 ILE A O 1
ATOM 770 N N . SER A 1 96 ? -3.902 10.407 1.074 1.00 95.94 96 SER A N 1
ATOM 771 C CA . SER A 1 96 ? -4.557 11.587 1.653 1.00 95.94 96 SER A CA 1
ATOM 772 C C . SER A 1 96 ? -6.083 11.461 1.730 1.00 95.94 96 SER A C 1
ATOM 774 O O . SER A 1 96 ? -6.706 12.050 2.610 1.00 95.94 96 SER A O 1
ATOM 776 N N . ILE A 1 97 ? -6.724 10.784 0.774 1.00 92.62 97 ILE A N 1
ATOM 777 C CA . ILE A 1 97 ? -8.173 10.532 0.803 1.00 92.62 97 ILE A CA 1
ATOM 778 C C . ILE A 1 97 ? -8.484 9.482 1.866 1.00 92.62 97 ILE A C 1
ATOM 780 O O . ILE A 1 97 ? -9.329 9.746 2.713 1.00 92.62 97 ILE A O 1
ATOM 784 N N . ILE A 1 98 ? -7.746 8.368 1.871 1.00 92.25 98 ILE A N 1
ATOM 785 C CA . ILE A 1 98 ? -7.893 7.278 2.840 1.00 92.25 98 ILE A CA 1
ATOM 786 C C . ILE A 1 98 ? -7.738 7.808 4.265 1.00 92.25 98 ILE A C 1
ATOM 788 O O . ILE A 1 98 ? -8.600 7.543 5.093 1.00 92.25 98 ILE A O 1
ATOM 792 N N . GLY A 1 99 ? -6.711 8.617 4.543 1.00 92.25 99 GLY A N 1
ATOM 793 C CA . GLY A 1 99 ? -6.542 9.220 5.866 1.00 92.25 99 GLY A CA 1
ATOM 794 C C . GLY A 1 99 ? -7.717 10.112 6.274 1.00 92.25 99 GLY A C 1
ATOM 795 O O . GLY A 1 99 ? -8.192 10.048 7.399 1.00 92.25 99 GLY A O 1
ATOM 796 N N . ARG A 1 100 ? -8.279 10.896 5.348 1.00 89.44 100 ARG A N 1
AT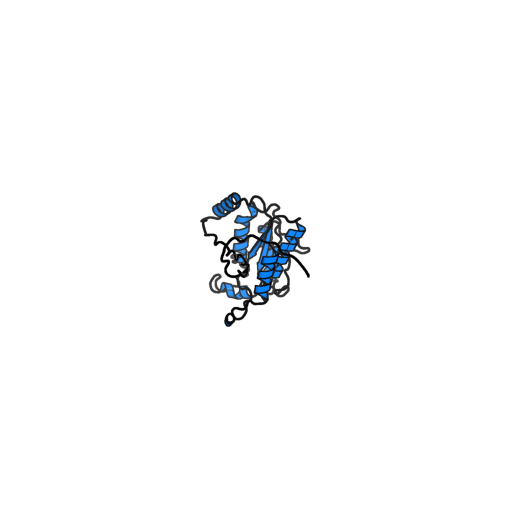OM 797 C CA . ARG A 1 100 ? -9.458 11.725 5.655 1.00 89.44 100 ARG A CA 1
ATOM 798 C C . ARG A 1 100 ? -10.725 10.904 5.897 1.00 89.44 100 ARG A C 1
ATOM 800 O O . ARG A 1 100 ? -11.558 11.330 6.687 1.00 89.44 100 ARG A O 1
ATOM 807 N N . THR A 1 101 ? -10.878 9.766 5.222 1.00 85.69 101 THR A N 1
ATOM 808 C CA . THR A 1 101 ? -12.079 8.921 5.309 1.00 85.69 101 THR A CA 1
ATOM 809 C C . THR A 1 101 ? -12.013 7.889 6.433 1.00 85.69 101 THR A C 1
ATOM 811 O O . THR A 1 101 ? -13.039 7.585 7.029 1.00 85.69 101 THR A O 1
ATOM 814 N N . LEU A 1 102 ? -10.835 7.309 6.692 1.00 85.88 102 LEU A N 1
ATOM 815 C CA . LEU A 1 102 ? -10.682 6.126 7.545 1.00 85.88 102 LEU A CA 1
ATOM 816 C C . LEU A 1 102 ? -10.010 6.408 8.891 1.00 85.88 102 LEU A C 1
ATOM 818 O O . LEU A 1 102 ? -10.297 5.680 9.834 1.00 85.88 102 LEU A O 1
ATOM 822 N N . SER A 1 103 ? -9.197 7.465 9.035 1.00 85.81 103 SER A N 1
ATOM 823 C CA . SER A 1 103 ? -8.585 7.796 10.336 1.00 85.81 103 SER A CA 1
ATOM 824 C C . SER A 1 103 ? -9.588 7.959 11.490 1.00 85.81 103 SER A C 1
ATOM 826 O O . SER A 1 103 ? -9.231 7.607 12.608 1.00 85.81 103 SER A O 1
ATOM 828 N N . PRO A 1 104 ? -10.839 8.439 11.293 1.00 85.75 104 PRO A N 1
ATOM 829 C CA . PRO A 1 104 ? -11.825 8.485 12.379 1.00 85.75 104 PRO A CA 1
ATOM 830 C C . PRO A 1 104 ? -12.257 7.120 12.941 1.00 85.75 104 PRO A C 1
ATOM 832 O O . PRO A 1 104 ? -12.984 7.099 13.935 1.00 85.75 104 PRO A O 1
ATOM 835 N N . PHE A 1 105 ? -11.881 6.019 12.284 1.00 82.56 105 PHE A N 1
ATOM 836 C CA . PHE A 1 105 ? -12.178 4.639 12.681 1.00 82.56 105 PHE A CA 1
ATOM 837 C C . PHE A 1 105 ? -10.942 3.867 13.138 1.00 82.56 105 PHE A C 1
ATOM 839 O O . PHE A 1 105 ? -11.073 2.682 13.436 1.00 82.56 105 PHE A O 1
ATOM 846 N N . ASP A 1 106 ? -9.768 4.501 13.122 1.00 85.38 106 ASP A N 1
ATOM 847 C CA . ASP A 1 106 ? -8.520 3.898 13.571 1.00 85.38 106 ASP A CA 1
ATOM 848 C C . ASP A 1 106 ? -8.350 4.130 15.077 1.00 85.38 106 ASP A C 1
ATOM 850 O O . ASP A 1 106 ? -8.356 5.276 15.537 1.00 85.38 106 ASP A O 1
ATOM 854 N N . ASP A 1 107 ? -8.252 3.049 15.849 1.00 82.44 107 ASP A N 1
ATOM 855 C CA . ASP A 1 107 ? -8.358 3.111 17.311 1.00 82.44 107 ASP A CA 1
ATOM 856 C C . ASP A 1 107 ? -7.148 3.773 17.982 1.00 82.44 107 ASP A C 1
ATOM 858 O O . ASP A 1 107 ? -7.288 4.437 19.016 1.00 82.44 107 ASP A O 1
ATOM 862 N N . ASP A 1 108 ? -5.954 3.593 17.417 1.00 88.00 108 ASP A N 1
ATOM 863 C CA . ASP A 1 108 ? -4.692 4.011 18.027 1.00 88.00 108 ASP A CA 1
ATOM 864 C C . ASP A 1 108 ? -3.888 5.022 17.190 1.00 88.00 108 ASP A C 1
ATOM 866 O O . ASP A 1 108 ? -2.894 5.579 17.678 1.00 88.00 108 ASP A O 1
ATOM 870 N N . ASN A 1 109 ? -4.341 5.332 15.970 1.00 92.75 109 ASN A N 1
ATOM 871 C CA . ASN A 1 109 ? -3.641 6.166 14.994 1.00 92.75 109 ASN A CA 1
ATOM 872 C C . ASN A 1 109 ? -2.252 5.602 14.627 1.00 92.75 109 ASN A C 1
ATOM 874 O O . ASN A 1 109 ? -1.356 6.360 14.228 1.00 92.75 109 ASN A O 1
ATOM 878 N N . LEU A 1 110 ? -2.036 4.293 14.798 1.00 96.31 110 LEU A N 1
ATOM 879 C CA . LEU A 1 110 ? -0.818 3.579 14.441 1.00 96.31 110 LEU A CA 1
ATOM 880 C C . LEU A 1 110 ? -1.077 2.747 13.189 1.00 96.31 110 LEU A C 1
ATOM 882 O O . LEU A 1 110 ? -1.767 1.740 13.204 1.00 96.31 110 LEU A O 1
ATOM 886 N N . ILE A 1 111 ? -0.431 3.136 12.093 1.00 97.88 111 ILE A N 1
ATOM 887 C CA . ILE A 1 111 ? -0.622 2.522 10.782 1.00 97.88 111 ILE A CA 1
ATOM 888 C C . ILE A 1 111 ? 0.622 1.695 10.428 1.00 97.88 111 ILE A C 1
ATOM 890 O O . ILE A 1 111 ? 1.622 2.262 9.959 1.00 97.88 111 ILE A O 1
ATOM 894 N N . PRO A 1 112 ? 0.626 0.363 10.629 1.00 98.31 112 PRO A N 1
ATOM 895 C CA . PRO A 1 112 ? 1.592 -0.520 9.991 1.00 98.31 112 PRO A CA 1
ATOM 896 C C . PRO A 1 112 ? 1.603 -0.285 8.477 1.00 98.31 112 PRO A C 1
ATOM 898 O O . PRO A 1 112 ? 0.586 -0.437 7.801 1.00 98.31 112 PRO A O 1
ATOM 901 N N . CYS A 1 113 ? 2.756 0.129 7.951 1.00 98.56 113 CYS A N 1
ATOM 902 C CA . CYS A 1 113 ? 2.917 0.510 6.550 1.00 98.56 113 CYS A CA 1
ATOM 903 C C . CYS A 1 113 ? 4.007 -0.317 5.882 1.00 98.56 113 CYS A C 1
ATOM 905 O O . CYS A 1 113 ? 5.160 -0.315 6.328 1.00 98.56 113 CYS A O 1
ATOM 907 N N . PHE A 1 114 ? 3.646 -0.960 4.777 1.00 98.81 114 PHE A N 1
ATOM 908 C CA . PHE A 1 114 ? 4.511 -1.864 4.035 1.00 98.81 114 PHE A CA 1
ATOM 909 C C . PHE A 1 114 ? 4.620 -1.465 2.563 1.00 98.81 114 PHE A C 1
ATOM 911 O O . PHE A 1 114 ? 3.665 -0.978 1.957 1.00 98.81 114 PHE A O 1
ATOM 918 N N . GLY A 1 115 ? 5.790 -1.705 1.980 1.00 98.50 115 GLY A N 1
ATOM 919 C CA . GLY A 1 115 ? 6.017 -1.679 0.540 1.00 98.50 115 GLY A CA 1
ATOM 920 C C . GLY A 1 115 ? 6.321 -3.071 -0.006 1.00 98.50 115 GLY A C 1
ATOM 921 O O . GLY A 1 115 ? 6.878 -3.908 0.706 1.00 98.50 115 GLY A O 1
ATOM 922 N N . PHE A 1 116 ? 5.962 -3.322 -1.264 1.00 98.19 116 PHE A N 1
ATOM 923 C CA . PHE A 1 116 ? 6.232 -4.591 -1.950 1.00 98.19 116 PHE A CA 1
ATOM 924 C C . PHE A 1 116 ? 6.486 -4.382 -3.448 1.00 98.19 116 PHE A C 1
ATOM 926 O O . PHE A 1 116 ? 6.076 -3.370 -4.011 1.00 98.19 116 PHE A O 1
ATOM 933 N N . GLY A 1 117 ? 7.143 -5.340 -4.107 1.00 97.12 117 GLY A N 1
ATOM 934 C CA . GLY A 1 117 ? 7.361 -5.324 -5.557 1.00 97.12 117 GLY A CA 1
ATOM 935 C C . GLY A 1 117 ? 8.568 -4.515 -6.043 1.00 97.12 117 GLY A C 1
ATOM 936 O O . GLY A 1 117 ? 8.829 -4.466 -7.247 1.00 97.12 117 GLY A O 1
ATOM 937 N N . ASP A 1 118 ? 9.335 -3.907 -5.138 1.00 97.81 118 ASP A N 1
ATOM 938 C CA . ASP A 1 118 ? 10.626 -3.303 -5.470 1.00 97.81 118 ASP A CA 1
ATOM 939 C C . ASP A 1 118 ? 11.714 -4.385 -5.632 1.00 97.81 118 ASP A C 1
ATOM 941 O O . ASP A 1 118 ? 11.514 -5.564 -5.340 1.00 97.81 118 ASP A O 1
ATOM 945 N N . ALA A 1 119 ? 12.905 -4.001 -6.087 1.00 97.56 119 ALA A N 1
ATOM 946 C CA . ALA A 1 119 ? 14.009 -4.930 -6.319 1.00 97.56 119 ALA A CA 1
ATOM 947 C C . ALA A 1 119 ? 14.515 -5.634 -5.047 1.00 97.56 119 ALA A C 1
ATOM 949 O O . ALA A 1 119 ? 15.208 -6.643 -5.158 1.00 97.56 119 ALA A O 1
ATOM 950 N N . SER A 1 120 ? 14.208 -5.135 -3.846 1.00 97.56 120 SER A N 1
ATOM 951 C CA . SER A 1 120 ? 14.550 -5.836 -2.604 1.00 97.56 120 SER A CA 1
ATOM 952 C C . SER A 1 120 ? 13.540 -6.923 -2.223 1.00 97.56 120 SER A C 1
ATOM 954 O O . SER A 1 120 ? 13.919 -7.884 -1.554 1.00 97.56 120 SER A O 1
ATOM 956 N N . THR A 1 121 ? 12.288 -6.817 -2.681 1.00 97.56 121 THR A N 1
ATOM 957 C CA . THR A 1 121 ? 11.186 -7.693 -2.250 1.00 97.56 121 THR A CA 1
ATOM 958 C C . THR A 1 121 ? 10.649 -8.621 -3.337 1.00 97.56 121 THR A C 1
ATOM 960 O O . THR A 1 121 ? 10.285 -9.762 -3.037 1.00 97.56 121 THR A O 1
ATOM 963 N N . HIS A 1 122 ? 10.633 -8.170 -4.597 1.00 96.06 122 HIS A N 1
ATOM 964 C CA . HIS A 1 122 ? 9.981 -8.862 -5.717 1.00 96.06 122 HIS A CA 1
ATOM 965 C C . HIS A 1 122 ? 8.554 -9.313 -5.321 1.00 96.06 122 HIS A C 1
ATOM 967 O O . HIS A 1 122 ? 7.810 -8.541 -4.718 1.00 96.06 122 HIS A O 1
ATOM 973 N N . ASP A 1 123 ? 8.169 -10.554 -5.620 1.00 95.06 123 ASP A N 1
ATOM 974 C CA . ASP A 1 123 ? 6.895 -11.170 -5.234 1.00 95.06 123 ASP A CA 1
ATOM 975 C C . ASP A 1 123 ? 7.009 -12.091 -4.003 1.00 95.06 123 ASP A C 1
ATOM 977 O O . ASP A 1 123 ? 6.142 -12.941 -3.783 1.00 95.06 123 ASP A O 1
ATOM 981 N N . HIS A 1 124 ? 8.071 -11.953 -3.199 1.00 96.31 124 HIS A N 1
ATOM 982 C CA . HIS A 1 124 ? 8.391 -12.890 -2.112 1.00 96.31 124 HIS A CA 1
ATOM 983 C C . HIS A 1 124 ? 8.258 -12.307 -0.706 1.00 96.31 124 HIS A C 1
ATOM 985 O O . HIS A 1 124 ? 8.029 -13.056 0.243 1.00 96.31 124 HIS A O 1
ATOM 991 N N . SER A 1 125 ? 8.417 -10.996 -0.542 1.00 97.81 125 SER A N 1
ATOM 992 C CA . SER A 1 125 ? 8.412 -10.355 0.774 1.00 97.81 125 SER A CA 1
ATOM 993 C C . SER A 1 125 ? 7.806 -8.954 0.725 1.00 97.81 125 SER A C 1
ATOM 995 O O . SER A 1 125 ? 7.371 -8.474 -0.320 1.00 97.81 125 SER A O 1
ATOM 997 N N . VAL A 1 126 ? 7.753 -8.310 1.887 1.00 98.62 126 VAL A N 1
ATOM 998 C CA . VAL A 1 126 ? 7.468 -6.882 2.027 1.00 98.62 126 VAL A CA 1
ATOM 999 C C . VAL A 1 126 ? 8.598 -6.224 2.805 1.00 98.62 126 VAL A C 1
ATOM 1001 O O . VAL A 1 126 ? 9.303 -6.893 3.565 1.00 98.62 126 VAL A O 1
ATOM 1004 N N . PHE A 1 127 ? 8.748 -4.912 2.662 1.00 98.56 127 PHE A N 1
ATOM 1005 C CA . PHE A 1 127 ? 9.568 -4.107 3.559 1.00 98.56 127 PHE A CA 1
ATOM 1006 C C . PHE A 1 127 ? 8.682 -3.169 4.377 1.00 98.56 127 PHE A C 1
ATOM 1008 O O . PHE A 1 127 ? 7.710 -2.605 3.876 1.00 98.56 127 PHE A O 1
ATOM 1015 N N . SER A 1 128 ? 9.034 -2.969 5.642 1.00 98.38 128 SER A N 1
ATOM 1016 C CA . SER A 1 128 ? 8.361 -2.005 6.513 1.00 98.38 128 SER A CA 1
ATOM 1017 C C . SER A 1 128 ? 8.859 -0.592 6.235 1.00 98.38 128 SER A C 1
ATOM 1019 O O . SER A 1 128 ? 10.046 -0.369 5.990 1.00 98.38 128 SER A O 1
ATOM 1021 N N . PHE A 1 129 ? 7.966 0.394 6.311 1.00 98.50 129 PHE A N 1
ATOM 1022 C CA . PHE A 1 129 ? 8.320 1.801 6.105 1.00 98.50 129 PHE A CA 1
ATOM 1023 C C . PHE A 1 129 ? 9.379 2.285 7.100 1.00 98.50 129 PHE A C 1
ATOM 1025 O O . PHE A 1 129 ? 10.247 3.085 6.737 1.00 98.50 129 PHE A O 1
ATOM 1032 N N . TYR A 1 130 ? 9.337 1.790 8.336 1.00 98.38 130 TYR A N 1
ATOM 1033 C CA . TYR A 1 130 ? 10.348 2.042 9.354 1.00 98.38 130 TYR A CA 1
ATOM 1034 C C . TYR A 1 130 ? 11.028 0.743 9.810 1.00 98.38 130 TYR A C 1
ATOM 1036 O O . TYR A 1 130 ? 10.404 -0.322 9.769 1.00 98.38 130 TYR A O 1
ATOM 1044 N N . PRO A 1 131 ? 12.293 0.835 10.266 1.00 96.31 131 PRO A N 1
ATOM 1045 C CA . PRO A 1 131 ? 12.987 -0.260 10.933 1.00 96.31 131 PRO A CA 1
ATOM 1046 C C . PRO A 1 131 ? 12.189 -0.842 12.108 1.00 96.31 131 PRO A C 1
ATOM 1048 O O . PRO A 1 131 ? 11.296 -0.192 12.659 1.00 96.31 131 PRO A O 1
ATOM 1051 N N . GLU A 1 132 ? 12.491 -2.100 12.438 1.00 94.19 132 GLU A N 1
ATOM 1052 C CA . GLU A 1 132 ? 11.851 -2.854 13.527 1.00 94.19 132 GLU A CA 1
ATOM 1053 C C . GLU A 1 132 ? 10.309 -2.883 13.460 1.00 94.19 132 GLU A C 1
ATOM 1055 O O . GLU A 1 132 ? 9.641 -3.030 14.480 1.00 94.19 132 GLU A O 1
ATOM 1060 N N . ASN A 1 133 ? 9.732 -2.751 12.259 1.00 94.25 133 ASN A N 1
ATOM 1061 C CA . ASN A 1 133 ? 8.283 -2.734 12.022 1.00 94.25 133 ASN A CA 1
ATOM 1062 C C . ASN A 1 133 ? 7.533 -1.636 12.795 1.00 94.25 133 ASN A C 1
ATOM 1064 O O . ASN A 1 133 ? 6.352 -1.796 13.106 1.00 94.25 133 ASN A O 1
ATOM 1068 N N . ARG A 1 134 ? 8.186 -0.504 13.100 1.00 97.44 134 ARG A N 1
ATOM 1069 C CA . ARG A 1 134 ? 7.506 0.622 13.753 1.00 97.44 134 ARG A CA 1
ATOM 1070 C C . ARG A 1 134 ? 6.352 1.138 12.869 1.00 97.44 134 ARG A C 1
ATOM 1072 O O . ARG A 1 134 ? 6.611 1.524 11.724 1.00 97.44 134 ARG A O 1
ATOM 1079 N N . PRO A 1 135 ? 5.117 1.243 13.390 1.00 97.88 135 PRO A N 1
ATOM 1080 C CA . PRO A 1 135 ? 4.011 1.838 12.649 1.00 97.88 135 PRO A CA 1
ATOM 1081 C C . PRO A 1 135 ? 4.194 3.352 12.463 1.00 97.88 135 PRO A C 1
ATOM 1083 O O . PRO A 1 135 ? 4.868 4.037 13.248 1.00 97.88 135 PRO A O 1
ATOM 1086 N N . CYS A 1 136 ? 3.575 3.880 11.410 1.00 98.38 136 CYS A N 1
ATOM 1087 C CA . CYS A 1 136 ? 3.416 5.316 11.206 1.00 98.38 136 CYS A CA 1
ATOM 1088 C C . CYS A 1 136 ? 2.371 5.875 12.180 1.00 98.38 136 CYS A C 1
ATOM 1090 O O . CYS A 1 136 ? 1.379 5.221 12.465 1.00 98.38 136 CYS A O 1
ATOM 1092 N N . ARG A 1 137 ? 2.571 7.096 12.666 1.00 97.38 137 ARG A N 1
ATOM 1093 C CA . ARG A 1 137 ? 1.619 7.848 13.487 1.00 97.38 137 ARG A CA 1
ATOM 1094 C C . ARG A 1 137 ? 0.707 8.656 12.569 1.00 97.38 137 ARG A C 1
ATOM 1096 O O . ARG A 1 137 ? 1.047 9.781 12.195 1.00 97.38 137 ARG A O 1
ATOM 1103 N N . GLY A 1 138 ? -0.413 8.056 12.189 1.00 96.38 138 GLY A N 1
ATOM 1104 C CA . GLY A 1 138 ? -1.392 8.616 11.265 1.00 96.38 138 GLY A CA 1
ATOM 1105 C C . GLY A 1 138 ? -0.912 8.733 9.818 1.00 96.38 138 GLY A C 1
ATOM 1106 O O . GLY A 1 138 ? 0.268 8.565 9.487 1.00 96.38 138 GLY A O 1
ATOM 1107 N N . PHE A 1 139 ? -1.856 9.047 8.930 1.00 97.19 139 PHE A N 1
ATOM 1108 C CA . PHE A 1 139 ? -1.625 9.138 7.485 1.00 97.19 139 PHE A CA 1
ATOM 1109 C C . PHE A 1 139 ? -0.720 10.311 7.081 1.00 97.19 139 PHE A C 1
ATOM 1111 O O . PHE A 1 139 ? -0.099 10.271 6.016 1.00 97.19 139 PHE A O 1
ATOM 1118 N N . GLU A 1 140 ? -0.573 11.331 7.927 1.00 96.81 140 GLU A N 1
ATOM 1119 C CA . GLU A 1 140 ? 0.409 12.395 7.730 1.00 96.81 140 GLU A CA 1
ATOM 1120 C C . GLU A 1 140 ? 1.841 11.842 7.759 1.00 96.81 140 GLU A C 1
ATOM 1122 O O . GLU A 1 140 ? 2.634 12.156 6.865 1.00 96.81 140 GLU A O 1
ATOM 1127 N N . GLU A 1 141 ? 2.178 10.983 8.735 1.00 98.50 141 GLU A N 1
ATOM 1128 C CA . GLU A 1 141 ? 3.502 10.348 8.791 1.00 98.50 141 GLU A CA 1
ATOM 1129 C C . GLU A 1 141 ? 3.683 9.352 7.639 1.00 98.50 141 GLU A C 1
ATOM 1131 O O . GLU A 1 141 ? 4.763 9.305 7.046 1.00 98.50 141 GLU A O 1
ATOM 1136 N N . VAL A 1 142 ? 2.625 8.629 7.250 1.00 98.56 142 VAL A N 1
ATOM 1137 C CA . VAL A 1 142 ? 2.641 7.763 6.058 1.00 98.56 142 VAL A CA 1
ATOM 1138 C C . VAL A 1 142 ? 3.037 8.553 4.814 1.00 98.56 142 VAL A C 1
ATOM 1140 O O . VAL A 1 142 ? 3.948 8.152 4.091 1.00 98.56 142 VAL A O 1
ATOM 1143 N N . LEU A 1 143 ? 2.392 9.696 4.567 1.00 98.38 143 LEU A N 1
ATOM 1144 C CA . LEU A 1 143 ? 2.640 10.512 3.382 1.00 98.38 143 LEU A CA 1
ATOM 1145 C C . LEU A 1 143 ? 4.060 11.096 3.375 1.00 98.38 143 LEU A C 1
ATOM 1147 O O . LEU A 1 143 ? 4.730 11.100 2.338 1.00 98.38 143 LEU A O 1
ATOM 1151 N N . VAL A 1 144 ? 4.538 11.574 4.529 1.00 98.31 144 VAL A N 1
ATOM 1152 C CA . VAL A 1 144 ? 5.919 12.054 4.683 1.00 98.31 144 VAL A CA 1
ATOM 1153 C C . VAL A 1 144 ? 6.905 10.926 4.399 1.00 98.31 144 VAL A C 1
ATOM 1155 O O . VAL A 1 144 ? 7.845 11.113 3.624 1.00 98.31 144 VAL A O 1
ATOM 1158 N N . ARG A 1 145 ? 6.684 9.745 4.982 1.00 98.62 145 ARG A N 1
ATOM 1159 C CA . ARG A 1 145 ? 7.592 8.613 4.830 1.00 98.62 145 ARG A CA 1
ATOM 1160 C C . ARG A 1 145 ? 7.591 8.058 3.411 1.00 98.62 145 ARG A C 1
ATOM 1162 O O . ARG A 1 145 ? 8.667 7.819 2.871 1.00 98.62 145 ARG A O 1
ATOM 1169 N N . TYR A 1 146 ? 6.425 7.952 2.778 1.00 98.75 146 TYR A N 1
ATOM 1170 C CA . TYR A 1 146 ? 6.278 7.587 1.368 1.00 98.75 146 TYR A CA 1
ATOM 1171 C C . TYR A 1 146 ? 7.160 8.471 0.467 1.00 98.75 146 TYR A C 1
ATOM 1173 O O . TYR A 1 146 ? 7.967 7.963 -0.312 1.00 98.75 146 TYR A O 1
ATOM 1181 N N . ARG A 1 147 ? 7.099 9.802 0.633 1.00 98.44 147 ARG A N 1
ATOM 1182 C CA . ARG A 1 147 ? 7.936 10.745 -0.137 1.00 98.44 147 ARG A CA 1
ATOM 1183 C C . ARG A 1 147 ? 9.436 10.563 0.099 1.00 98.44 147 ARG A C 1
ATOM 1185 O O . ARG A 1 147 ? 10.220 10.837 -0.806 1.00 98.44 147 ARG A O 1
ATOM 1192 N N . GLN A 1 148 ? 9.841 10.133 1.295 1.00 98.44 148 GLN A N 1
ATOM 1193 C CA . GLN A 1 148 ? 11.246 9.884 1.628 1.00 98.44 148 GLN A CA 1
ATOM 1194 C C . GLN A 1 148 ? 11.777 8.593 1.000 1.00 98.44 148 GLN A C 1
ATOM 1196 O O . GLN A 1 148 ? 12.923 8.567 0.557 1.00 98.44 148 GLN A O 1
ATOM 1201 N N . ILE A 1 149 ? 10.980 7.521 0.979 1.00 98.06 149 ILE A N 1
ATOM 1202 C CA . ILE A 1 149 ? 11.445 6.212 0.502 1.00 98.06 149 ILE A CA 1
ATOM 1203 C C . ILE A 1 149 ? 11.445 6.122 -1.024 1.00 98.06 149 ILE A C 1
ATOM 1205 O O . ILE A 1 149 ? 12.407 5.612 -1.585 1.00 98.06 149 ILE A O 1
ATOM 1209 N N . VAL A 1 150 ? 10.428 6.677 -1.697 1.00 98.31 150 VAL A N 1
ATOM 1210 C CA . VAL A 1 150 ? 10.217 6.511 -3.147 1.00 98.31 150 VAL A CA 1
ATOM 1211 C C . VAL A 1 150 ? 11.459 6.824 -3.993 1.00 98.31 150 VAL A C 1
ATOM 1213 O O . VAL A 1 150 ? 11.789 6.006 -4.848 1.00 98.31 150 VAL A O 1
ATOM 1216 N N . PRO A 1 151 ? 12.199 7.932 -3.771 1.00 97.81 151 PRO A N 1
ATOM 1217 C CA . PRO A 1 151 ? 13.387 8.246 -4.571 1.00 97.81 151 PRO A CA 1
ATOM 1218 C C . PRO A 1 151 ? 14.535 7.233 -4.449 1.00 97.81 151 PRO A C 1
ATOM 1220 O O . PRO A 1 151 ? 15.454 7.264 -5.262 1.00 97.81 151 PRO A O 1
ATOM 1223 N N . HIS A 1 152 ? 14.505 6.373 -3.429 1.00 97.75 152 HIS A N 1
ATOM 1224 C CA . HIS A 1 152 ? 15.552 5.399 -3.122 1.00 97.75 152 HIS A CA 1
ATOM 1225 C C . HIS A 1 152 ? 15.171 3.965 -3.521 1.00 97.75 152 HIS A C 1
ATOM 1227 O O . HIS A 1 152 ? 15.984 3.057 -3.357 1.00 97.75 152 HIS A O 1
ATOM 1233 N N . LEU A 1 153 ? 13.954 3.749 -4.028 1.00 97.25 153 LEU A N 1
ATOM 1234 C CA . LEU A 1 153 ? 13.479 2.434 -4.450 1.00 97.25 153 LEU A CA 1
ATOM 1235 C C . LEU A 1 153 ? 13.826 2.171 -5.915 1.00 97.25 153 LEU A C 1
ATOM 1237 O O . LEU A 1 153 ? 13.739 3.055 -6.766 1.00 97.25 153 LEU A O 1
ATOM 1241 N N . ASN A 1 154 ? 14.165 0.920 -6.213 1.00 97.75 154 ASN A N 1
ATOM 1242 C CA . ASN A 1 154 ? 14.275 0.432 -7.581 1.00 97.75 154 ASN A CA 1
ATOM 1243 C C . ASN A 1 154 ? 13.036 -0.409 -7.897 1.00 97.75 154 ASN A C 1
ATOM 1245 O O . ASN A 1 154 ? 12.907 -1.520 -7.384 1.00 97.75 154 ASN A O 1
ATOM 1249 N N . LEU A 1 155 ? 12.117 0.128 -8.701 1.00 97.19 155 LEU A N 1
ATOM 1250 C CA . LEU A 1 155 ? 10.850 -0.539 -9.008 1.00 97.19 155 LEU A CA 1
ATOM 1251 C C . LEU A 1 155 ? 11.094 -1.824 -9.817 1.00 97.19 155 LEU A C 1
ATOM 1253 O O . LEU A 1 155 ? 11.858 -1.819 -10.787 1.00 97.19 155 LEU A O 1
ATOM 1257 N N . SER A 1 156 ? 10.442 -2.925 -9.433 1.00 96.19 156 SER A N 1
ATOM 1258 C CA . SER A 1 156 ? 10.702 -4.255 -10.003 1.00 96.19 156 SER A CA 1
ATOM 1259 C C . SER A 1 156 ? 9.407 -5.054 -10.214 1.00 96.19 156 SER A C 1
ATOM 1261 O O . SER A 1 156 ? 8.391 -4.522 -10.651 1.00 96.19 156 SER A O 1
ATOM 1263 N N . GLY A 1 157 ? 9.449 -6.357 -10.001 1.00 91.81 157 GLY A N 1
ATOM 1264 C CA . GLY A 1 157 ? 8.333 -7.285 -10.042 1.00 91.81 157 GLY A CA 1
ATOM 1265 C C . GLY A 1 157 ? 8.880 -8.699 -9.842 1.00 91.81 157 GLY A C 1
ATOM 1266 O O . GLY A 1 157 ? 10.063 -8.840 -9.533 1.00 91.81 157 GLY A O 1
ATOM 1267 N N . PRO A 1 158 ? 8.088 -9.754 -10.065 1.00 93.12 158 PRO A N 1
ATOM 1268 C CA . PRO A 1 158 ? 6.671 -9.745 -10.427 1.00 93.12 158 PRO A CA 1
ATOM 1269 C C . PRO A 1 158 ? 5.770 -9.138 -9.335 1.00 93.12 158 PRO A C 1
ATOM 1271 O O . PRO A 1 158 ? 6.201 -8.910 -8.211 1.00 93.12 158 PRO A O 1
ATOM 1274 N N . THR A 1 159 ? 4.507 -8.884 -9.662 1.00 92.25 159 THR A N 1
ATOM 1275 C CA . THR A 1 159 ? 3.486 -8.423 -8.708 1.00 92.25 159 THR A CA 1
ATOM 1276 C C . THR A 1 159 ? 2.709 -9.602 -8.125 1.00 92.25 159 THR A C 1
ATOM 1278 O O . THR A 1 159 ? 2.055 -10.328 -8.882 1.00 92.25 159 THR A O 1
ATOM 1281 N N . SER A 1 160 ? 2.731 -9.749 -6.797 1.00 95.25 160 SER A N 1
ATOM 1282 C CA . SER A 1 160 ? 1.872 -10.636 -5.997 1.00 95.25 160 SER A CA 1
ATOM 1283 C C . SER A 1 160 ? 1.467 -9.916 -4.713 1.00 95.25 160 SER A C 1
ATOM 1285 O O . SER A 1 160 ? 2.311 -9.281 -4.084 1.00 95.25 160 SER A O 1
ATOM 1287 N N . PHE A 1 161 ? 0.207 -10.035 -4.289 1.00 96.69 161 PHE A N 1
ATOM 1288 C CA . PHE A 1 161 ? -0.241 -9.470 -3.007 1.00 96.69 161 PHE A CA 1
ATOM 1289 C C . PHE A 1 161 ? -0.091 -10.452 -1.844 1.00 96.69 161 PHE A C 1
ATOM 1291 O O . PHE A 1 161 ? -0.278 -10.063 -0.694 1.00 96.69 161 PHE A O 1
ATOM 1298 N N . ALA A 1 162 ? 0.272 -11.710 -2.118 1.00 97.44 162 ALA A N 1
ATOM 1299 C CA . ALA A 1 162 ? 0.405 -12.732 -1.085 1.00 97.44 162 ALA A CA 1
ATOM 1300 C C . ALA A 1 162 ? 1.365 -12.328 0.053 1.00 97.44 162 ALA A C 1
ATOM 1302 O O . ALA A 1 162 ? 0.949 -12.430 1.207 1.00 97.44 162 ALA A O 1
ATOM 1303 N N . PRO A 1 163 ? 2.585 -11.804 -0.211 1.00 98.12 163 PRO A N 1
ATOM 1304 C CA . PRO A 1 163 ? 3.490 -11.409 0.871 1.00 98.12 163 PRO A CA 1
ATOM 1305 C C . PRO A 1 163 ? 2.893 -10.332 1.782 1.00 98.12 163 PRO A C 1
ATOM 1307 O O . PRO A 1 163 ? 3.049 -10.391 2.999 1.00 98.12 163 PRO A O 1
ATOM 1310 N N . LEU A 1 164 ? 2.169 -9.373 1.200 1.00 98.50 164 LEU A N 1
ATOM 1311 C CA . LEU A 1 164 ? 1.517 -8.301 1.944 1.00 98.50 164 LEU A CA 1
ATOM 1312 C C . LEU A 1 164 ? 0.343 -8.811 2.784 1.00 98.50 164 LEU A C 1
ATOM 1314 O O . LEU A 1 164 ? 0.201 -8.405 3.934 1.00 98.50 164 LEU A O 1
ATOM 1318 N N . ILE A 1 165 ? -0.480 -9.706 2.235 1.00 98.44 165 ILE A N 1
ATOM 1319 C CA . ILE A 1 165 ? -1.602 -10.296 2.974 1.00 98.44 165 ILE A CA 1
ATOM 1320 C C . ILE A 1 165 ? -1.080 -11.115 4.160 1.00 98.44 165 ILE A C 1
ATOM 1322 O O . ILE A 1 165 ? -1.589 -10.962 5.266 1.00 98.44 165 ILE A O 1
ATOM 1326 N N . TYR A 1 166 ? -0.025 -11.915 3.978 1.00 98.62 166 TYR A N 1
ATOM 1327 C CA . TYR A 1 166 ? 0.583 -12.647 5.092 1.00 98.62 166 TYR A CA 1
ATOM 1328 C C . TYR A 1 166 ? 1.218 -11.718 6.133 1.00 98.62 166 TYR A C 1
ATOM 1330 O O . TYR A 1 166 ? 1.065 -11.962 7.327 1.00 98.62 166 TYR A O 1
ATOM 1338 N N . ALA A 1 167 ? 1.857 -10.619 5.718 1.00 98.44 167 ALA A N 1
ATOM 1339 C CA . ALA A 1 167 ? 2.339 -9.608 6.659 1.00 98.44 167 ALA A CA 1
ATOM 1340 C C . ALA A 1 167 ? 1.189 -8.996 7.478 1.00 98.44 167 ALA A C 1
ATOM 1342 O O . ALA A 1 167 ? 1.326 -8.809 8.687 1.00 98.44 167 ALA A O 1
ATOM 1343 N N . ALA A 1 168 ? 0.038 -8.740 6.850 1.00 98.31 168 ALA A N 1
ATOM 1344 C CA . ALA A 1 168 ? -1.151 -8.256 7.542 1.00 98.31 168 ALA A CA 1
ATOM 1345 C C . ALA A 1 168 ? -1.726 -9.293 8.522 1.00 98.31 168 ALA A C 1
ATOM 1347 O O . ALA A 1 168 ? -2.070 -8.927 9.643 1.00 98.31 168 ALA A O 1
ATOM 1348 N N . ILE A 1 169 ? -1.761 -10.581 8.153 1.00 98.12 169 ILE A N 1
ATOM 1349 C CA . ILE A 1 169 ? -2.137 -11.671 9.072 1.00 98.12 169 ILE A CA 1
ATOM 1350 C C . ILE A 1 169 ? -1.221 -11.661 10.302 1.00 98.12 169 ILE A C 1
ATOM 1352 O O . ILE A 1 169 ? -1.713 -11.670 11.425 1.00 98.12 169 ILE A O 1
ATOM 1356 N N . SER A 1 170 ? 0.097 -11.538 10.120 1.00 97.81 170 SER A N 1
ATOM 1357 C CA . SER A 1 170 ? 1.029 -11.453 11.251 1.00 97.81 170 SER A CA 1
ATOM 1358 C C . SER A 1 170 ? 0.793 -10.224 12.138 1.00 97.81 170 SER A C 1
ATOM 1360 O O . SER A 1 170 ? 0.987 -10.300 13.349 1.00 97.81 170 SER A O 1
ATOM 1362 N N . VAL A 1 171 ? 0.367 -9.083 11.586 1.00 97.06 171 VAL A N 1
ATOM 1363 C CA . VAL A 1 171 ? -0.036 -7.917 12.398 1.00 97.06 171 VAL A CA 1
ATOM 1364 C C . VAL A 1 171 ? -1.283 -8.237 13.233 1.00 97.06 171 VAL A C 1
ATOM 1366 O O . VAL A 1 171 ? -1.311 -7.932 14.426 1.00 97.06 171 VAL A O 1
ATOM 1369 N N . VAL A 1 172 ? -2.284 -8.904 12.651 1.00 96.19 172 VAL A N 1
ATOM 1370 C CA . VAL A 1 172 ? -3.504 -9.338 13.359 1.00 96.19 172 VAL A CA 1
ATOM 1371 C C . VAL A 1 172 ? -3.175 -10.327 14.485 1.00 96.19 172 VAL A C 1
ATOM 1373 O O . VAL A 1 172 ? -3.654 -10.181 15.607 1.00 96.19 172 VAL A O 1
ATOM 1376 N N . GLU A 1 173 ? -2.306 -11.303 14.229 1.00 96.56 173 GLU A N 1
ATOM 1377 C CA . GLU A 1 173 ? -1.870 -12.275 15.240 1.00 96.56 173 GLU A CA 1
ATOM 1378 C C . GLU A 1 173 ? -1.151 -11.596 16.417 1.00 96.56 173 GLU A C 1
ATOM 1380 O O . GLU A 1 173 ? -1.416 -11.909 17.580 1.00 96.56 173 GLU A O 1
ATOM 1385 N N . ASN A 1 174 ? -0.282 -10.623 16.127 1.00 95.38 174 ASN A N 1
ATOM 1386 C CA . ASN A 1 174 ? 0.496 -9.896 17.136 1.00 95.38 174 ASN A CA 1
ATOM 1387 C C . ASN A 1 174 ? -0.307 -8.830 17.902 1.00 95.38 174 ASN A C 1
ATOM 1389 O O . ASN A 1 174 ? 0.162 -8.331 18.924 1.00 95.38 174 ASN A O 1
ATOM 1393 N N . SER A 1 175 ? -1.505 -8.486 17.432 1.00 92.88 175 SER A N 1
ATOM 1394 C CA . SER A 1 175 ? -2.424 -7.530 18.067 1.00 92.88 175 SER A CA 1
ATOM 1395 C C . SER A 1 175 ? -3.543 -8.229 18.845 1.00 92.88 175 SER A C 1
ATOM 1397 O O . SER A 1 175 ? -4.608 -7.661 19.073 1.00 92.88 175 SER A O 1
ATOM 1399 N N . ASN A 1 176 ? -3.326 -9.481 19.263 1.00 93.94 176 ASN A N 1
ATOM 1400 C CA . ASN A 1 176 ? -4.327 -10.308 19.939 1.00 93.94 176 ASN A CA 1
ATOM 1401 C C . ASN A 1 176 ? -5.633 -10.447 19.134 1.00 93.94 176 ASN A C 1
ATOM 1403 O O . ASN A 1 176 ? -6.718 -10.459 19.718 1.00 93.94 176 ASN A O 1
ATOM 1407 N N . TRP A 1 177 ? -5.528 -10.586 17.808 1.00 92.94 177 TRP A N 1
ATOM 1408 C CA . TRP A 1 177 ? -6.663 -10.809 16.906 1.00 92.94 177 TRP A CA 1
ATOM 1409 C C . TRP A 1 177 ? -7.680 -9.662 16.880 1.00 92.94 177 TRP A C 1
ATOM 1411 O O . TRP A 1 177 ? -8.875 -9.882 16.668 1.00 92.94 177 TRP A O 1
ATOM 1421 N N . GLN A 1 178 ? -7.221 -8.428 17.093 1.00 90.75 178 GLN A N 1
ATOM 1422 C CA . GLN A 1 178 ? -8.052 -7.247 16.879 1.00 90.75 178 GLN A CA 1
ATOM 1423 C C . GLN A 1 178 ? -8.477 -7.131 15.409 1.00 90.75 178 GLN A C 1
ATOM 1425 O O . GLN A 1 178 ? -7.778 -7.576 14.496 1.00 90.75 178 GLN A O 1
ATOM 1430 N N . TYR A 1 179 ? -9.632 -6.512 15.166 1.00 90.31 179 TYR A N 1
ATOM 1431 C CA . TYR A 1 179 ? -10.143 -6.308 13.814 1.00 90.31 179 TYR A CA 1
ATOM 1432 C C . TYR A 1 179 ? -9.264 -5.312 13.044 1.00 90.31 179 TYR A C 1
ATOM 1434 O O . TYR A 1 179 ? -9.015 -4.206 13.522 1.00 90.31 179 TYR A O 1
ATOM 1442 N N . HIS A 1 180 ? -8.807 -5.707 11.853 1.00 92.75 180 HIS A N 1
ATOM 1443 C CA . HIS A 1 180 ? -7.987 -4.867 10.982 1.00 92.75 180 HIS A CA 1
ATOM 1444 C C . HIS A 1 180 ? -8.586 -4.759 9.581 1.00 92.75 180 HIS A C 1
ATOM 1446 O O . HIS A 1 180 ? -9.141 -5.722 9.050 1.00 92.75 180 HIS A O 1
ATOM 1452 N N . VAL A 1 181 ? -8.386 -3.605 8.948 1.00 93.19 181 VAL A N 1
ATOM 1453 C CA . VAL A 1 181 ? -8.635 -3.402 7.519 1.00 93.19 181 VAL A CA 1
ATOM 1454 C C . VAL A 1 181 ? -7.293 -3.230 6.811 1.00 93.19 181 VAL A C 1
ATOM 1456 O O . VAL A 1 181 ? -6.574 -2.258 7.041 1.00 93.19 181 VAL A O 1
ATOM 1459 N N . LEU A 1 182 ? -6.958 -4.170 5.923 1.00 96.31 182 LEU A N 1
ATOM 1460 C CA . LEU A 1 182 ? -5.826 -4.028 5.008 1.00 96.31 182 LEU A CA 1
ATOM 1461 C C . LEU A 1 182 ? -6.247 -3.201 3.789 1.00 96.31 182 LEU A C 1
ATOM 1463 O O . LEU A 1 182 ? -7.090 -3.625 2.998 1.00 96.31 182 LEU A O 1
ATOM 1467 N N . VAL A 1 183 ? -5.607 -2.050 3.606 1.00 96.69 183 VAL A N 1
ATOM 1468 C CA . VAL A 1 183 ? -5.763 -1.194 2.431 1.00 96.69 183 VAL A CA 1
ATOM 1469 C C . VAL A 1 183 ? -4.549 -1.368 1.523 1.00 96.69 183 VAL A C 1
ATOM 1471 O O . VAL A 1 183 ? -3.419 -1.087 1.916 1.00 96.69 183 VAL A O 1
ATOM 1474 N N . ILE A 1 184 ? -4.780 -1.826 0.292 1.00 97.62 184 ILE A N 1
ATOM 1475 C CA . ILE A 1 184 ? -3.736 -2.003 -0.725 1.00 97.62 184 ILE A CA 1
ATOM 1476 C C . ILE A 1 184 ? -3.899 -0.911 -1.780 1.00 97.62 184 ILE A C 1
ATOM 1478 O O . ILE A 1 184 ? -4.934 -0.841 -2.444 1.00 97.62 184 ILE A O 1
ATOM 1482 N N . ILE A 1 185 ? -2.878 -0.071 -1.953 1.00 98.00 185 ILE A N 1
ATOM 1483 C CA . ILE A 1 185 ? -2.807 0.889 -3.058 1.00 98.00 185 ILE A CA 1
ATOM 1484 C C . ILE A 1 185 ? -1.891 0.290 -4.125 1.00 98.00 185 ILE A C 1
ATOM 1486 O O . ILE A 1 185 ? -0.706 0.078 -3.871 1.00 98.00 185 ILE A O 1
ATOM 1490 N N . ALA A 1 186 ? -2.452 0.008 -5.299 1.00 96.38 186 ALA A N 1
ATOM 1491 C CA . ALA A 1 186 ? -1.761 -0.633 -6.414 1.00 96.38 186 ALA A CA 1
ATOM 1492 C C . ALA A 1 186 ? -2.256 -0.096 -7.764 1.00 96.38 186 ALA A C 1
ATOM 1494 O O . ALA A 1 186 ? -3.351 0.463 -7.852 1.00 96.38 186 ALA A O 1
ATOM 1495 N N . ASP A 1 187 ? -1.479 -0.305 -8.830 1.00 92.19 187 ASP A N 1
ATOM 1496 C CA . ASP A 1 187 ? -1.863 0.078 -10.199 1.00 92.19 187 ASP A CA 1
ATOM 1497 C C . ASP A 1 187 ? -2.694 -0.995 -10.933 1.00 92.19 187 ASP A C 1
ATOM 1499 O O . ASP A 1 187 ? -3.140 -0.787 -12.065 1.00 92.19 187 ASP A O 1
ATOM 1503 N N . GLY A 1 188 ? -2.938 -2.127 -10.264 1.00 76.44 188 GLY A N 1
ATOM 1504 C CA . GLY A 1 188 ? -3.837 -3.193 -10.704 1.00 76.44 188 GLY A CA 1
ATOM 1505 C C . GLY A 1 188 ? -3.196 -4.263 -11.590 1.00 76.44 188 GLY A C 1
ATOM 1506 O O . GLY A 1 188 ? -3.917 -5.116 -12.104 1.00 76.44 188 GLY A O 1
ATOM 1507 N N . GLN A 1 189 ? -1.873 -4.257 -11.779 1.00 74.25 189 GLN A N 1
ATOM 1508 C CA . GLN A 1 189 ? -1.179 -5.254 -12.601 1.00 74.25 189 GLN A CA 1
ATOM 1509 C C . GLN A 1 189 ? -0.639 -6.420 -11.756 1.00 74.25 189 GLN A C 1
ATOM 1511 O O . GLN A 1 189 ? 0.569 -6.538 -11.561 1.00 74.25 189 GLN A O 1
ATOM 1516 N N . VAL A 1 190 ? -1.510 -7.324 -11.280 1.00 76.19 190 VAL A N 1
ATOM 1517 C CA . VAL A 1 190 ? -1.035 -8.640 -10.798 1.00 76.19 190 VAL A CA 1
ATOM 1518 C C . VAL A 1 190 ? -0.444 -9.396 -11.987 1.00 76.19 190 VAL A C 1
ATOM 1520 O O . VAL A 1 190 ? -1.003 -9.361 -13.084 1.00 76.19 190 VAL A O 1
ATOM 1523 N N . THR A 1 191 ? 0.692 -10.069 -11.791 1.00 77.50 191 THR A N 1
ATOM 1524 C CA . THR A 1 191 ? 1.364 -10.774 -12.893 1.00 77.50 191 THR A CA 1
ATOM 1525 C C . THR A 1 191 ? 0.476 -11.908 -13.382 1.00 77.50 191 THR A C 1
ATOM 1527 O O . THR A 1 191 ? 0.377 -12.933 -12.717 1.00 77.50 191 THR A O 1
ATOM 1530 N N . ALA A 1 192 ? -0.180 -11.733 -14.526 1.00 70.25 192 ALA A N 1
ATOM 1531 C CA . ALA A 1 192 ? -1.037 -12.749 -15.123 1.00 70.25 192 ALA A CA 1
ATOM 1532 C C . ALA A 1 192 ? -0.218 -13.726 -15.979 1.00 70.25 192 ALA A C 1
ATOM 1534 O O . ALA A 1 192 ? 0.790 -13.359 -16.590 1.00 70.25 192 ALA A O 1
ATOM 1535 N N . ALA A 1 193 ? -0.667 -14.979 -16.060 1.00 60.09 193 ALA A N 1
ATOM 1536 C CA . ALA A 1 193 ? -0.154 -15.902 -17.064 1.00 60.09 193 ALA A CA 1
ATOM 1537 C C . ALA A 1 193 ? -0.681 -15.472 -18.441 1.00 60.09 193 ALA A C 1
ATOM 1539 O O . ALA A 1 193 ? -1.705 -14.794 -18.534 1.00 60.09 193 ALA A O 1
ATOM 1540 N N . ASN A 1 194 ? 0.007 -15.859 -19.521 1.00 58.31 194 ASN A N 1
ATOM 1541 C CA . ASN A 1 194 ? -0.469 -15.594 -20.880 1.00 58.31 194 ASN A CA 1
ATOM 1542 C C . ASN A 1 194 ? -1.957 -15.973 -20.999 1.00 58.31 194 ASN A C 1
ATOM 1544 O O . ASN A 1 194 ? -2.324 -17.134 -20.821 1.00 58.31 194 ASN A O 1
ATOM 1548 N N . ILE A 1 195 ? -2.786 -14.972 -21.314 1.00 56.06 195 ILE A N 1
ATOM 1549 C CA . ILE A 1 195 ? -4.263 -14.962 -21.244 1.00 56.06 195 ILE A CA 1
ATOM 1550 C C . ILE A 1 195 ? -4.921 -16.083 -22.081 1.00 56.06 195 ILE A C 1
ATOM 1552 O O . ILE A 1 195 ? -6.105 -16.373 -21.937 1.00 56.06 195 ILE A O 1
ATOM 1556 N N . ASN A 1 196 ? -4.150 -16.763 -22.927 1.00 58.81 196 ASN A N 1
ATOM 1557 C CA . ASN A 1 196 ? -4.645 -17.722 -23.906 1.00 58.81 196 ASN A CA 1
ATOM 1558 C C . ASN A 1 196 ? -5.081 -19.078 -23.315 1.00 58.81 196 ASN A C 1
ATOM 1560 O O . ASN A 1 196 ? -5.889 -19.750 -23.948 1.00 58.81 196 ASN A O 1
ATOM 1564 N N . ASP A 1 197 ? -4.628 -19.456 -22.112 1.00 64.25 197 ASP A N 1
ATOM 1565 C CA . ASP A 1 197 ? -4.894 -20.800 -21.559 1.00 64.25 197 ASP A CA 1
ATOM 1566 C C . ASP A 1 197 ? -5.899 -20.828 -20.392 1.00 64.25 197 ASP A C 1
ATOM 1568 O O . ASP A 1 197 ? -6.215 -21.900 -19.873 1.00 64.25 197 ASP A O 1
ATOM 1572 N N . GLY A 1 198 ? -6.392 -19.671 -19.927 1.00 67.38 198 GLY A N 1
ATOM 1573 C CA . GLY A 1 198 ? -7.304 -19.586 -18.773 1.00 67.38 198 GLY A CA 1
ATOM 1574 C C . GLY A 1 198 ? -6.7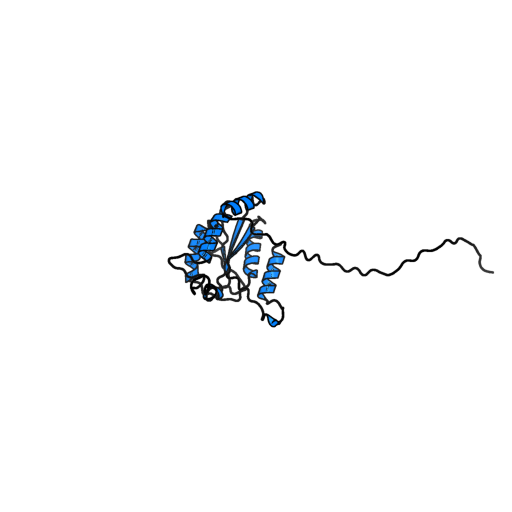18 -20.105 -17.447 1.00 67.38 198 GLY A C 1
ATOM 1575 O O . GLY A 1 198 ? -7.452 -20.293 -16.476 1.00 67.38 198 GLY A O 1
ATOM 1576 N N . ARG A 1 199 ? -5.404 -20.365 -17.397 1.00 79.19 199 ARG A N 1
ATOM 1577 C CA . ARG A 1 199 ? -4.682 -20.804 -16.198 1.00 79.19 199 ARG A CA 1
ATOM 1578 C C . ARG A 1 199 ? -4.185 -19.586 -15.433 1.00 79.19 199 ARG A C 1
ATOM 1580 O O . ARG A 1 199 ? -3.577 -18.704 -16.024 1.00 79.19 199 ARG A O 1
ATOM 1587 N N . LEU A 1 200 ? -4.401 -19.591 -14.123 1.00 85.69 200 LEU A N 1
ATOM 1588 C CA . LEU A 1 200 ? -3.856 -18.585 -13.215 1.00 85.69 200 LEU A CA 1
ATOM 1589 C C . LEU A 1 200 ? -2.329 -18.697 -13.146 1.00 85.69 200 LEU A C 1
ATOM 1591 O O . LEU A 1 200 ? -1.795 -19.813 -13.101 1.00 85.69 200 LEU A O 1
ATOM 1595 N N . SER A 1 201 ? -1.640 -17.563 -13.074 1.00 90.19 201 SER A N 1
ATOM 1596 C CA . SER A 1 201 ? -0.210 -17.496 -12.781 1.00 90.19 201 SER A CA 1
ATOM 1597 C C . SER A 1 201 ? 0.105 -17.979 -11.359 1.00 90.19 201 SER A C 1
ATOM 1599 O O . SER A 1 201 ? -0.788 -18.037 -10.507 1.00 90.19 201 SER A O 1
ATOM 1601 N N . PRO A 1 202 ? 1.379 -18.285 -11.055 1.00 92.56 202 PRO A N 1
ATOM 1602 C CA . PRO A 1 202 ? 1.806 -18.526 -9.680 1.00 92.56 202 PRO A CA 1
ATOM 1603 C C . PRO A 1 202 ? 1.460 -17.365 -8.732 1.00 92.56 202 PRO A C 1
ATOM 1605 O O . PRO A 1 202 ? 1.033 -17.610 -7.608 1.00 92.56 202 PRO A O 1
ATOM 1608 N N . GLN A 1 203 ? 1.579 -16.113 -9.187 1.00 93.56 203 GLN A N 1
ATOM 1609 C CA . GLN A 1 203 ? 1.292 -14.918 -8.387 1.00 93.56 203 GLN A CA 1
ATOM 1610 C C . GLN A 1 203 ? -0.206 -14.755 -8.100 1.00 93.56 203 GLN A C 1
ATOM 1612 O O . GLN A 1 203 ? -0.595 -14.418 -6.980 1.00 93.56 203 GLN A O 1
ATOM 1617 N N . GLU A 1 204 ? -1.059 -15.038 -9.086 1.00 91.50 204 GLU A N 1
ATOM 1618 C CA . GLU A 1 204 ? -2.514 -15.039 -8.922 1.00 91.50 204 GLU A CA 1
ATOM 1619 C C . GLU A 1 204 ? -2.952 -16.152 -7.965 1.00 91.50 204 GLU A C 1
ATOM 1621 O O . GLU A 1 204 ? -3.737 -15.906 -7.051 1.00 91.50 204 GLU A O 1
ATOM 1626 N N . GLN A 1 205 ? -2.406 -17.364 -8.123 1.00 94.00 205 GLN A N 1
ATOM 1627 C CA . GLN A 1 205 ? -2.689 -18.491 -7.229 1.00 94.00 205 GLN A CA 1
ATOM 1628 C C . GLN A 1 205 ? -2.258 -18.194 -5.791 1.00 94.00 205 GLN A C 1
ATOM 1630 O O . GLN A 1 205 ? -3.043 -18.413 -4.870 1.00 94.00 205 GLN A O 1
ATOM 1635 N N . ALA A 1 206 ? -1.052 -17.654 -5.597 1.00 95.00 206 ALA A N 1
ATOM 1636 C CA . ALA A 1 206 ? -0.552 -17.275 -4.279 1.00 95.00 206 ALA A CA 1
ATOM 1637 C C . ALA A 1 206 ? -1.421 -16.185 -3.640 1.00 95.00 206 ALA A C 1
ATOM 1639 O O . ALA A 1 206 ? -1.772 -16.284 -2.468 1.00 95.00 206 ALA A O 1
ATOM 1640 N N . THR A 1 207 ? -1.816 -15.171 -4.415 1.00 94.56 207 THR A N 1
ATOM 1641 C CA . THR A 1 207 ? -2.696 -14.098 -3.933 1.00 94.56 207 THR A CA 1
ATOM 1642 C C . THR A 1 207 ? -4.059 -14.651 -3.512 1.00 94.56 207 THR A C 1
ATOM 1644 O O . THR A 1 207 ? -4.547 -14.323 -2.435 1.00 94.56 207 THR A O 1
ATOM 1647 N N . ILE A 1 208 ? -4.661 -15.534 -4.316 1.00 93.69 208 ILE A N 1
ATOM 1648 C CA . ILE A 1 208 ? -5.937 -16.182 -3.977 1.00 93.69 208 ILE A CA 1
ATOM 1649 C C . ILE A 1 208 ? -5.801 -17.030 -2.713 1.00 93.69 208 ILE A C 1
ATOM 1651 O O . ILE A 1 208 ? -6.683 -16.971 -1.858 1.00 93.69 208 ILE A O 1
ATOM 1655 N N . GLN A 1 209 ? -4.717 -17.796 -2.579 1.00 96.25 209 GLN A N 1
ATOM 1656 C CA . GLN A 1 209 ? -4.487 -18.612 -1.390 1.00 96.25 209 GLN A CA 1
ATOM 1657 C C . GLN A 1 209 ? -4.357 -17.742 -0.137 1.00 96.25 209 GLN A C 1
ATOM 1659 O O . GLN A 1 209 ? -5.037 -18.007 0.847 1.00 96.25 209 GLN A O 1
ATOM 1664 N N . ALA A 1 210 ? -3.594 -16.649 -0.200 1.00 96.88 210 ALA A N 1
ATOM 1665 C CA . ALA A 1 210 ? -3.460 -15.727 0.923 1.00 96.88 210 ALA A CA 1
ATOM 1666 C C . ALA A 1 210 ? -4.807 -15.092 1.325 1.00 96.88 210 ALA A C 1
ATOM 1668 O O . ALA A 1 210 ? -5.092 -14.950 2.508 1.00 96.88 210 ALA A O 1
ATOM 1669 N N . ILE A 1 211 ? -5.683 -14.773 0.360 1.00 94.31 211 ILE A N 1
ATOM 1670 C CA . ILE A 1 211 ? -7.052 -14.294 0.643 1.00 94.31 211 ILE A CA 1
ATOM 1671 C C . ILE A 1 211 ? -7.900 -15.372 1.334 1.00 94.31 211 ILE A C 1
ATOM 1673 O O . ILE A 1 211 ? -8.758 -15.047 2.152 1.00 94.31 211 ILE A O 1
ATOM 1677 N N . VAL A 1 212 ? -7.719 -16.647 0.978 1.00 95.69 212 VAL A N 1
ATOM 1678 C CA . VAL A 1 212 ? -8.414 -17.762 1.640 1.00 95.69 212 VAL A CA 1
ATOM 1679 C C . VAL A 1 212 ? -7.914 -17.935 3.071 1.00 95.69 212 VAL A C 1
ATOM 1681 O O . VAL A 1 212 ? -8.739 -18.148 3.955 1.00 95.69 212 VAL A O 1
ATOM 1684 N N . ASP A 1 213 ? -6.606 -17.809 3.286 1.00 95.50 213 ASP A N 1
ATOM 1685 C CA . ASP A 1 213 ? -5.972 -17.949 4.598 1.00 95.50 213 ASP A CA 1
ATOM 1686 C C . ASP A 1 213 ? -6.298 -16.772 5.536 1.00 95.50 213 ASP A C 1
ATOM 1688 O O . ASP A 1 213 ? -6.320 -16.948 6.747 1.00 95.50 213 ASP A O 1
ATOM 1692 N N . ALA A 1 214 ? -6.600 -15.588 4.991 1.00 91.69 214 ALA A N 1
ATOM 1693 C CA . ALA A 1 214 ? -6.962 -14.383 5.746 1.00 91.69 214 ALA A CA 1
ATOM 1694 C C . ALA A 1 214 ? -8.414 -14.360 6.281 1.00 91.69 214 ALA A C 1
ATOM 1696 O O . ALA A 1 214 ? -8.883 -13.304 6.710 1.00 91.69 214 ALA A O 1
ATOM 1697 N N . ARG A 1 215 ? -9.156 -15.471 6.184 1.00 78.75 215 ARG A N 1
ATOM 1698 C CA . ARG A 1 215 ? -10.576 -15.565 6.573 1.00 78.75 215 ARG A CA 1
ATOM 1699 C C . ARG A 1 215 ? -10.804 -15.969 8.020 1.00 78.75 215 ARG A C 1
ATOM 1701 O O . ARG A 1 215 ? -10.007 -16.767 8.551 1.00 78.75 215 ARG A O 1
#

Sequence (215 aa):
MWGERTHHKHWHQGHGTSGNSNNKKHDKRQPKFIPDNYSSVDEVTTALREAGLESSNLILGIDFTKSNEWSGRHSFRRKSLHAINGTPNPYEQAISIIGRTLSPFDDDNLIPCFGFGDASTHDHSVFSFYPENRPCRGFEEVLVRYRQIVPHLNLSGPTSFAPLIYAAISVVENSNWQYHVLVIIADGQVTAANINDGRLSPQEQATIQAIVDAR

Radius of gyration: 27.67 Å; chains: 1; bounding box: 65×108×44 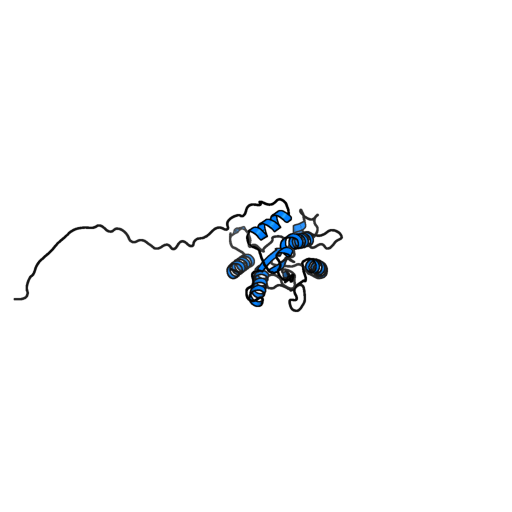Å

Organism: Zea mays (NCBI:txid4577)

Secondary structure (DSSP, 8-state):
------------------PPP--------PPPPPP---SSHHHHHHHHHHTT--SBEEEEEEE-BTTHHHHHHHHSTTS-TT--SSS--HHHHHHHHHHHHHGGGBSSSEE-EEEESBTTTTTT--EESSGGGPPEEHHHHHHHHHHHHGGG--BB----SHHHHHHHHHHHHHTTT--EEEEEE--S---PPPGGG-PPPHHHHHHHHHHHHT-

InterPro domains:
  IPR010734 Copine, C-terminal [PF07002] (80-214)
  IPR036465 von Willebrand factor A-like domain superfamily [SSF53300] (56-192)
  IPR052079 E3 ubiquitin-ligases/Copine domain-containing protein [PTHR45751] (14-214)

Foldseek 3Di:
DDDDDDDDDDDDDDDDDDDDDDDDDDPPPDDDDDDDDDDDLVRLLVVCVVVVLQAAAEEEEEEQAPVQQQLCVPPPVNHRQLDDDPDDRPVLVVLVSCLSNCVVRHHQQFYQYWYAQFPVHALNAIDTLDPPSGTANGSVSVSVSSSVCSVVTHHHYDDACLRVLVVVVVVCVVVVNTHYDYDYDDSPCHPADDPVPVDGDPRRVSNVVSVVVSD

pLDDT: mean 82.7, std 22.31, range [25.69, 98.81]